Protein AF-0000000079821041 (afdb_homodimer)

Foldseek 3Di:
DDWPVLCCVVPVDDFLWFFDDPFWTKTADLFALAQLWMKIFTNDFAQDLVPDDPVSNVVSVVVLVLLLQLQCVLPVAPHWDWDWDRPPIRTTIIIIDRDNDPSSVDPVRTHNHCDPVSRVVSSVSSNVSSVVVVNDGTDPGD/DDWPVLCCVVPVDDFLWFFDDPFWTKTADLFALAQLWMKIFTNDFAQDLVPDDPVSNVVSVVVLVLLLQLQCVLPVAPHWDWDWDRDPIRTTIIIIDRDNDPSSVDPVRTDNHCDPVSRVVSSVSSNVSSVVVVHDGTDPGD

pLDDT: mean 97.85, std 1.91, range [83.88, 98.94]

InterPro domains:
  IPR001310 Histidine triad (HIT) protein [PR00332] (4-20)
  IPR001310 Histidine triad (HIT) protein [PR00332] (25-43)
  IPR001310 Histidine triad (HIT) protein [PR00332] (87-97)
  IPR001310 Histidine triad (HIT) protein [PTHR46648] (3-130)
  IPR011146 HIT-like domain [PF01230] (12-98)
  IPR011146 HIT-like domain [PS51084] (4-107)
  IPR036265 HIT-like superfamily [G3DSA:3.30.428.10] (1-134)
  IPR036265 HIT-like superfamily [SSF54197] (3-132)

Structure (mmCIF, N/CA/C/O backbone):
data_AF-0000000079821041-model_v1
#
loop_
_entity.id
_entity.type
_entity.pdbx_description
1 polymer 'HIT family protein'
#
loop_
_atom_site.group_PDB
_atom_site.id
_atom_site.type_symbol
_atom_site.label_atom_id
_atom_site.label_alt_id
_atom_site.label_comp_id
_atom_site.label_asym_id
_atom_site.label_entity_id
_atom_site.label_seq_id
_atom_site.pdbx_PDB_ins_code
_atom_site.Cartn_x
_atom_site.Cartn_y
_atom_site.Cartn_z
_atom_site.occupancy
_atom_site.B_iso_or_equiv
_atom_site.auth_seq_id
_atom_site.auth_comp_id
_atom_site.auth_asym_id
_atom_site.auth_atom_id
_atom_site.pdbx_PDB_model_num
ATOM 1 N N . MET A 1 1 ? -24.047 11.242 1.855 1 83.88 1 MET A N 1
ATOM 2 C CA . MET A 1 1 ? -23.547 12.062 2.959 1 83.88 1 MET A CA 1
ATOM 3 C C . MET A 1 1 ? -22.031 12.188 2.891 1 83.88 1 MET A C 1
ATOM 5 O O . MET A 1 1 ? -21.344 11.258 2.479 1 83.88 1 MET A O 1
ATOM 9 N N . PRO A 1 2 ? -21.531 13.375 3.205 1 92.69 2 PRO A N 1
ATOM 10 C CA . PRO A 1 2 ? -20.078 13.539 3.15 1 92.69 2 PRO A CA 1
ATOM 11 C C . PRO A 1 2 ? -19.344 12.633 4.133 1 92.69 2 PRO A C 1
ATOM 13 O O . PRO A 1 2 ? -19.844 12.383 5.234 1 92.69 2 PRO A O 1
ATOM 16 N N . THR A 1 3 ? -18.219 12.078 3.719 1 95.75 3 THR A N 1
ATOM 17 C CA . THR A 1 3 ? -17.406 11.25 4.602 1 95.75 3 THR A CA 1
ATOM 18 C C . THR A 1 3 ? -16.656 12.109 5.613 1 95.75 3 THR A C 1
ATOM 20 O O . THR A 1 3 ? -16.609 13.328 5.488 1 95.75 3 THR A O 1
ATOM 23 N N . LEU A 1 4 ? -16.141 11.453 6.59 1 96.62 4 LEU A N 1
ATOM 24 C CA . LEU A 1 4 ? -15.297 12.125 7.566 1 96.62 4 LEU A CA 1
ATOM 25 C C . LEU A 1 4 ? -14.18 12.898 6.879 1 96.62 4 LEU A C 1
ATOM 27 O O . LEU A 1 4 ? -13.891 14.039 7.238 1 96.62 4 LEU A O 1
ATOM 31 N N . PHE A 1 5 ? -13.57 12.328 5.891 1 98.31 5 PHE A N 1
ATOM 32 C CA . PHE A 1 5 ? -12.453 12.953 5.199 1 98.31 5 PHE A CA 1
ATOM 33 C C . PHE A 1 5 ? -12.922 14.156 4.387 1 98.31 5 PHE A C 1
ATOM 35 O O . PHE A 1 5 ? -12.211 15.156 4.281 1 98.31 5 PHE A O 1
ATOM 42 N N . THR A 1 6 ? -14.094 14.008 3.812 1 97.88 6 THR A N 1
ATOM 43 C CA . THR A 1 6 ? -14.648 15.156 3.113 1 97.88 6 THR A CA 1
ATOM 44 C C . THR A 1 6 ? -14.836 16.328 4.07 1 97.88 6 THR A C 1
ATOM 46 O O . THR A 1 6 ? -14.555 17.484 3.719 1 97.88 6 THR A O 1
ATOM 49 N N . LYS A 1 7 ? -15.312 16.031 5.254 1 98.06 7 LYS A N 1
ATOM 50 C CA . LYS A 1 7 ? -15.492 17.078 6.254 1 98.06 7 LYS A CA 1
ATOM 51 C C . LYS A 1 7 ? -14.164 17.734 6.613 1 98.06 7 LYS A C 1
ATOM 53 O O . LYS A 1 7 ? -14.094 18.953 6.832 1 98.06 7 LYS A O 1
ATOM 58 N N . ILE A 1 8 ? -13.125 16.984 6.703 1 97.94 8 ILE A N 1
ATOM 59 C CA . ILE A 1 8 ? -11.797 17.516 6.98 1 97.94 8 ILE A CA 1
ATOM 60 C C . ILE A 1 8 ? -11.328 18.375 5.809 1 97.94 8 ILE A C 1
ATOM 62 O O . ILE A 1 8 ? -10.852 19.484 6.004 1 97.94 8 ILE A O 1
ATOM 66 N N . ILE A 1 9 ? -11.5 17.875 4.586 1 98.06 9 ILE A N 1
ATOM 67 C CA . ILE A 1 9 ? -11.047 18.547 3.375 1 98.06 9 ILE A CA 1
ATOM 68 C C . ILE A 1 9 ? -11.758 19.891 3.242 1 98.06 9 ILE A C 1
ATOM 70 O O . ILE A 1 9 ? -11.133 20.906 2.896 1 98.06 9 ILE A O 1
ATOM 74 N N . GLU A 1 10 ? -12.984 19.953 3.619 1 97 10 GLU A N 1
ATOM 75 C CA . GLU A 1 10 ? -13.797 21.156 3.434 1 97 10 GLU A CA 1
ATOM 76 C C . GLU A 1 10 ? -13.633 22.109 4.605 1 97 10 GLU A C 1
ATOM 78 O O . GLU A 1 10 ? -14.117 23.25 4.555 1 97 10 GLU A O 1
ATOM 83 N N . GLY A 1 11 ? -13.031 21.672 5.664 1 96.56 11 GLY A N 1
ATOM 84 C CA . GLY A 1 11 ? -12.734 22.547 6.781 1 96.56 11 GLY A CA 1
ATOM 85 C C . GLY A 1 11 ? -13.789 22.5 7.875 1 96.56 11 GLY A C 1
ATOM 86 O O . GLY A 1 11 ? -13.734 23.281 8.828 1 96.56 11 GLY A O 1
ATOM 87 N N . ASP A 1 12 ? -14.719 21.562 7.73 1 96.88 12 ASP A N 1
ATOM 88 C CA . ASP A 1 12 ? -15.727 21.359 8.773 1 96.88 12 ASP A CA 1
ATOM 89 C C . ASP A 1 12 ? -15.109 20.703 10.008 1 96.88 12 ASP A C 1
ATOM 91 O O . ASP A 1 12 ? -15.633 20.859 11.117 1 96.88 12 ASP A O 1
ATOM 95 N N . LEU A 1 13 ? -14.094 19.938 9.938 1 96.62 13 LEU A N 1
ATOM 96 C CA . LEU A 1 13 ? -13.281 19.344 10.992 1 96.62 13 LEU A CA 1
ATOM 97 C C . LEU A 1 13 ? -11.812 19.719 10.82 1 96.62 13 LEU A C 1
ATOM 99 O O . LEU A 1 13 ? -11.352 19.922 9.695 1 96.62 13 LEU A O 1
ATOM 103 N N . PRO A 1 14 ? -11.164 19.797 11.883 1 96 14 PRO A N 1
ATOM 104 C CA . PRO A 1 14 ? -9.758 20.188 11.773 1 96 14 PRO A CA 1
ATOM 105 C C . PRO A 1 14 ? -8.883 19.078 11.195 1 96 14 PRO A C 1
ATOM 107 O O . PRO A 1 14 ? -9.203 17.891 11.32 1 96 14 PRO A O 1
ATOM 110 N N . GLY A 1 15 ? -7.832 19.453 10.508 1 97.62 15 GLY A N 1
ATOM 111 C CA . GLY A 1 15 ? -6.801 18.562 10.008 1 97.62 15 GLY A CA 1
ATOM 112 C C . GLY A 1 15 ? -5.418 19.188 9.992 1 97.62 15 GLY A C 1
ATOM 113 O O . GLY A 1 15 ? -5.289 20.406 9.906 1 97.62 15 GLY A O 1
ATOM 114 N N . ARG A 1 16 ? -4.438 18.422 10.148 1 98.31 16 ARG A N 1
ATOM 115 C CA . ARG A 1 16 ? -3.053 18.859 10 1 98.31 16 ARG A CA 1
ATOM 116 C C . ARG A 1 16 ? -2.52 18.5 8.609 1 98.31 16 ARG A C 1
ATOM 118 O O . ARG A 1 16 ? -1.842 17.484 8.445 1 98.31 16 ARG A O 1
ATOM 125 N N . PHE A 1 17 ? -2.732 19.406 7.742 1 98.81 17 PHE A N 1
ATOM 126 C CA . PHE A 1 17 ? -2.41 19.141 6.344 1 98.81 17 PHE A CA 1
ATOM 127 C C . PHE A 1 17 ? -0.917 19.312 6.094 1 98.81 17 PHE A C 1
ATOM 129 O O . PHE A 1 17 ? -0.289 20.219 6.652 1 98.81 17 PHE A O 1
ATOM 136 N N . VAL A 1 18 ? -0.433 18.484 5.211 1 98.94 18 VAL A N 1
ATOM 137 C CA . VAL A 1 18 ? 0.955 18.656 4.793 1 98.94 18 VAL A CA 1
ATOM 138 C C . VAL A 1 18 ? 1.022 18.844 3.279 1 98.94 18 VAL A C 1
ATOM 140 O O . VAL A 1 18 ? 2.037 19.297 2.748 1 98.94 18 VAL A O 1
ATOM 143 N N . TRP A 1 19 ? 0.015 18.484 2.559 1 98.94 19 TRP A N 1
ATOM 144 C CA . TRP A 1 19 ? -0.055 18.578 1.104 1 98.94 19 TRP A CA 1
ATOM 145 C C . TRP A 1 19 ? -1.459 18.969 0.651 1 98.94 19 TRP A C 1
ATOM 147 O O . TRP A 1 19 ? -2.451 18.484 1.2 1 98.94 19 TRP A O 1
ATOM 157 N N . GLU A 1 20 ? -1.54 19.828 -0.354 1 98.62 20 GLU A N 1
ATOM 158 C CA . GLU A 1 20 ? -2.793 20.141 -1.038 1 98.62 20 GLU A CA 1
ATOM 159 C C . GLU A 1 20 ? -2.555 20.438 -2.516 1 98.62 20 GLU A C 1
ATOM 161 O O . GLU A 1 20 ? -1.692 21.25 -2.857 1 98.62 20 GLU A O 1
ATOM 166 N N . ASP A 1 21 ? -3.305 19.797 -3.361 1 98.44 21 ASP A N 1
ATOM 167 C CA . ASP A 1 21 ? -3.369 20.156 -4.777 1 98.44 21 ASP A CA 1
ATOM 168 C C . ASP A 1 21 ? -4.773 19.953 -5.332 1 98.44 21 ASP A C 1
ATOM 170 O O . ASP A 1 21 ? -5.723 19.734 -4.574 1 98.44 21 ASP A O 1
ATOM 174 N N . ASP A 1 22 ? -4.949 20.031 -6.605 1 98.19 22 ASP A N 1
ATOM 175 C CA . ASP A 1 22 ? -6.289 20.016 -7.191 1 98.19 22 ASP A CA 1
ATOM 176 C C . ASP A 1 22 ? -6.898 18.609 -7.105 1 98.19 22 ASP A C 1
ATOM 178 O O . ASP A 1 22 ? -8.117 18.469 -7.188 1 98.19 22 ASP A O 1
ATOM 182 N N . VAL A 1 23 ? -6.141 17.609 -6.859 1 98.75 23 VAL A N 1
ATOM 183 C CA . VAL A 1 23 ? -6.598 16.234 -6.992 1 98.75 23 VAL A CA 1
ATOM 184 C C . VAL A 1 23 ? -6.719 15.594 -5.609 1 98.75 23 VAL A C 1
ATOM 186 O O . VAL A 1 23 ? -7.648 14.828 -5.352 1 98.75 23 VAL A O 1
ATOM 189 N N . CYS A 1 24 ? -5.816 15.938 -4.688 1 98.88 24 CYS A N 1
ATOM 190 C CA . CYS A 1 24 ? -5.805 15.258 -3.396 1 98.88 24 CYS A CA 1
ATOM 191 C C . CYS A 1 24 ? -5.227 16.156 -2.312 1 98.88 24 CYS A C 1
ATOM 193 O O . CYS A 1 24 ? -4.77 17.266 -2.602 1 98.88 24 CYS A O 1
ATOM 195 N N . VAL A 1 25 ? -5.391 15.695 -1.081 1 98.94 25 VAL A N 1
ATOM 196 C CA . VAL A 1 25 ? -4.738 16.281 0.089 1 98.94 25 VAL A CA 1
ATOM 197 C C . VAL A 1 25 ? -4.004 15.188 0.864 1 98.94 25 VAL A C 1
ATOM 199 O O . VAL A 1 25 ? -4.203 13.992 0.615 1 98.94 25 VAL A O 1
ATOM 202 N N . ALA A 1 26 ? -3.125 15.609 1.728 1 98.94 26 ALA A N 1
ATOM 203 C CA . ALA A 1 26 ? -2.521 14.727 2.723 1 98.94 26 ALA A CA 1
ATOM 204 C C . ALA A 1 26 ? -2.496 15.383 4.098 1 98.94 26 ALA A C 1
ATOM 206 O O . ALA A 1 26 ? -2.215 16.578 4.215 1 98.94 26 ALA A O 1
ATOM 207 N N . PHE A 1 27 ? -2.848 14.633 5.082 1 98.88 27 PHE A N 1
ATOM 208 C CA . PHE A 1 27 ? -2.84 15.148 6.449 1 98.88 27 PHE A CA 1
ATOM 209 C C . PHE A 1 27 ? -2.494 14.039 7.438 1 98.88 27 PHE A C 1
ATOM 211 O O . PHE A 1 27 ? -2.594 12.852 7.113 1 98.88 27 PHE A O 1
ATOM 218 N N . LEU A 1 28 ? -2.043 14.43 8.602 1 98.69 28 LEU A N 1
ATOM 219 C CA . LEU A 1 28 ? -1.668 13.461 9.625 1 98.69 28 LEU A CA 1
ATOM 220 C C . LEU A 1 28 ? -2.902 12.789 10.219 1 98.69 28 LEU A C 1
ATOM 222 O O . LEU A 1 28 ? -3.93 13.438 10.422 1 98.69 28 LEU A O 1
ATOM 226 N N . THR A 1 29 ? -2.838 11.523 10.406 1 98.12 29 THR A N 1
ATOM 227 C CA . THR A 1 29 ? -3.859 10.828 11.18 1 98.12 29 THR A CA 1
ATOM 228 C C . THR A 1 29 ? -3.746 11.164 12.656 1 98.12 29 THR A C 1
ATOM 230 O O . THR A 1 29 ? -2.682 11.578 13.125 1 98.12 29 THR A O 1
ATOM 233 N N . ILE A 1 30 ? -4.805 11.016 13.352 1 96.81 30 ILE A N 1
ATOM 234 C CA . ILE A 1 30 ? -4.812 11.273 14.781 1 96.81 30 ILE A CA 1
ATOM 235 C C . ILE A 1 30 ? -4.488 9.992 15.547 1 96.81 30 ILE A C 1
ATOM 237 O O . ILE A 1 30 ? -4.328 10.016 16.766 1 96.81 30 ILE A O 1
ATOM 241 N N . ASN A 1 31 ? -4.414 8.844 14.898 1 97.31 31 ASN A N 1
ATOM 242 C CA . ASN A 1 31 ? -4.008 7.555 15.445 1 97.31 31 ASN A CA 1
ATOM 243 C C . ASN A 1 31 ? -2.752 7.027 14.758 1 97.31 31 ASN A C 1
ATOM 245 O O . ASN A 1 31 ? -2.785 5.969 14.117 1 97.31 31 ASN A O 1
ATOM 249 N N . PRO A 1 32 ? -1.671 7.641 14.953 1 98.69 32 PRO A N 1
ATOM 250 C CA . PRO A 1 32 ? -0.494 7.312 14.148 1 98.69 32 PRO A CA 1
ATOM 251 C C . PRO A 1 32 ? 0.119 5.965 14.523 1 98.69 32 PRO A C 1
ATOM 253 O O . PRO A 1 32 ? 0.129 5.594 15.695 1 98.69 32 PRO A O 1
ATOM 256 N N . LEU A 1 33 ? 0.606 5.285 13.492 1 98.62 33 LEU A N 1
ATOM 257 C CA . LEU A 1 33 ? 1.483 4.141 13.703 1 98.62 33 LEU A CA 1
ATOM 258 C C . LEU A 1 33 ? 2.828 4.582 14.266 1 98.62 33 LEU A C 1
ATOM 260 O O . LEU A 1 33 ? 3.326 3.992 15.227 1 98.62 33 LEU A O 1
ATOM 264 N N . THR A 1 34 ? 3.43 5.512 13.594 1 98.62 34 THR A N 1
ATOM 265 C CA . THR A 1 34 ? 4.68 6.176 13.938 1 98.62 34 THR A CA 1
ATOM 266 C C . THR A 1 34 ? 4.566 7.684 13.734 1 98.62 34 THR A C 1
ATOM 268 O O . THR A 1 34 ? 3.643 8.156 13.07 1 98.62 34 THR A O 1
ATOM 271 N N . PRO A 1 35 ? 5.461 8.469 14.414 1 98.06 35 PRO A N 1
ATOM 272 C CA . PRO A 1 35 ? 5.414 9.906 14.172 1 98.06 35 PRO A CA 1
ATOM 273 C C . PRO A 1 35 ? 5.508 10.258 12.688 1 98.06 35 PRO A C 1
ATOM 275 O O . PRO A 1 35 ? 6.375 9.734 11.977 1 98.06 35 PRO A O 1
ATOM 278 N N . GLY A 1 36 ? 4.582 11.125 12.219 1 98.56 36 GLY A N 1
ATOM 279 C CA . GLY A 1 36 ? 4.609 11.531 10.82 1 98.56 36 GLY A CA 1
ATOM 280 C C . GLY A 1 36 ? 3.719 10.688 9.93 1 98.56 36 GLY A C 1
ATOM 281 O O . GLY A 1 36 ? 3.629 10.93 8.727 1 98.56 36 GLY A O 1
ATOM 282 N N . HIS A 1 37 ? 3.01 9.633 10.547 1 98.94 37 HIS A N 1
ATOM 283 C CA . HIS A 1 37 ? 2.057 8.82 9.797 1 98.94 37 HIS A CA 1
ATOM 284 C C . HIS A 1 37 ? 1.045 9.703 9.07 1 98.94 37 HIS A C 1
ATOM 286 O O . HIS A 1 37 ? 0.288 10.445 9.703 1 98.94 37 HIS A O 1
ATOM 292 N N . THR A 1 38 ? 1.025 9.633 7.77 1 98.94 38 THR A N 1
ATOM 293 C CA . THR A 1 38 ? 0.27 10.539 6.914 1 98.94 38 THR A CA 1
ATOM 294 C C . THR A 1 38 ? -0.731 9.766 6.059 1 98.94 38 THR A C 1
ATOM 296 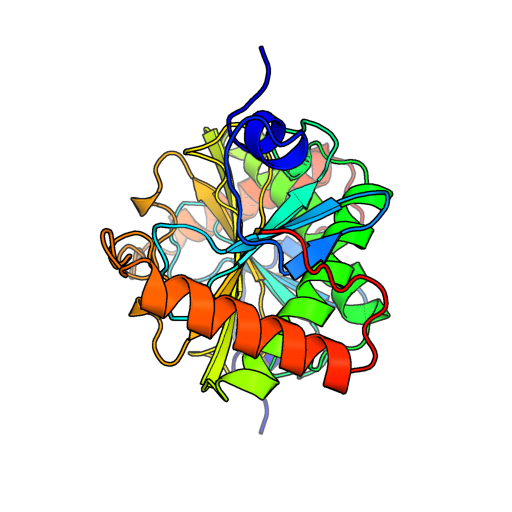O O . THR A 1 38 ? -0.431 8.672 5.578 1 98.94 38 THR A O 1
ATOM 299 N N . LEU A 1 39 ? -1.875 10.375 5.898 1 98.94 39 LEU A N 1
ATOM 300 C CA . LEU A 1 39 ? -2.896 9.867 4.988 1 98.94 39 LEU A CA 1
ATOM 301 C C . LEU A 1 39 ? -2.953 10.703 3.713 1 98.94 39 LEU A C 1
ATOM 303 O O . LEU A 1 39 ? -3.059 11.93 3.771 1 98.94 39 LEU A O 1
ATOM 307 N N . VAL A 1 40 ? -2.805 10.102 2.572 1 98.94 40 VAL A N 1
ATOM 308 C CA . VAL A 1 40 ? -3.055 10.734 1.285 1 98.94 40 VAL A CA 1
ATOM 309 C C . VAL A 1 40 ? -4.473 10.422 0.818 1 98.94 40 VAL A C 1
ATOM 311 O O . VAL A 1 40 ? -4.84 9.258 0.667 1 98.94 40 VAL A O 1
ATOM 314 N N . VAL A 1 41 ? -5.293 11.453 0.542 1 98.94 41 VAL A N 1
ATOM 315 C CA . VAL A 1 41 ? -6.738 11.305 0.377 1 98.94 41 VAL A CA 1
ATOM 316 C C . VAL A 1 41 ? -7.195 12.07 -0.861 1 98.94 41 VAL A C 1
ATOM 318 O O . VAL A 1 41 ? -6.977 13.281 -0.967 1 98.94 41 VAL A O 1
ATOM 321 N N . PRO A 1 42 ? -7.781 11.359 -1.854 1 98.94 42 PRO A N 1
ATOM 322 C CA . PRO A 1 42 ? -8.344 12.109 -2.982 1 98.94 42 PRO A CA 1
ATOM 323 C C . PRO A 1 42 ? -9.5 13.016 -2.568 1 98.94 42 PRO A C 1
ATOM 325 O O . PRO A 1 42 ? -10.281 12.656 -1.678 1 98.94 42 PRO A O 1
ATOM 328 N N . ARG A 1 43 ? -9.594 14.148 -3.213 1 98.56 43 ARG A N 1
ATOM 329 C CA . ARG A 1 43 ? -10.758 15.008 -3.004 1 98.56 43 ARG A CA 1
ATOM 330 C C . ARG A 1 43 ? -12.039 14.32 -3.463 1 98.56 43 ARG A C 1
ATOM 332 O O . ARG A 1 43 ? -13.086 14.469 -2.836 1 98.56 43 ARG A O 1
ATOM 339 N N . GLU A 1 44 ? -11.906 13.625 -4.547 1 98 44 GL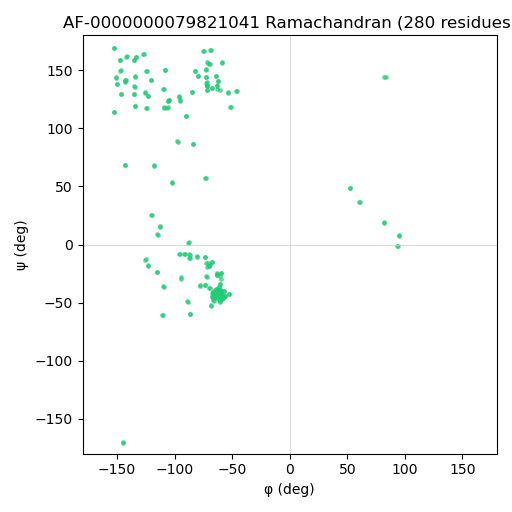U A N 1
ATOM 340 C CA . GLU A 1 44 ? -13.031 12.812 -5.008 1 98 44 GLU A CA 1
ATOM 341 C C . GLU A 1 44 ? -13.375 11.727 -3.992 1 98 44 GLU A C 1
ATOM 343 O O . GLU A 1 44 ? -12.492 11.078 -3.438 1 98 44 GLU A O 1
ATOM 348 N N . GLU A 1 45 ? -14.672 11.531 -3.754 1 97.94 45 GLU A N 1
ATOM 349 C CA . GLU A 1 45 ? -15.117 10.484 -2.832 1 97.94 45 GLU A CA 1
ATOM 350 C C . GLU A 1 45 ? -15.195 9.133 -3.527 1 97.94 45 GLU A C 1
ATOM 352 O O . GLU A 1 45 ? -16.25 8.742 -4.023 1 97.94 45 GLU A O 1
ATOM 357 N N . VAL A 1 46 ? -14.109 8.5 -3.529 1 98.19 46 VAL A N 1
ATOM 358 C CA . VAL A 1 46 ? -14.023 7.117 -3.988 1 98.19 46 VAL A CA 1
ATOM 359 C C . VAL A 1 46 ? -13.758 6.195 -2.799 1 98.19 46 VAL A C 1
ATOM 361 O O . VAL A 1 46 ? -12.914 6.492 -1.947 1 98.19 46 VAL A O 1
ATOM 364 N N . ASP A 1 47 ? -14.477 5.164 -2.756 1 98.19 47 ASP A N 1
ATOM 365 C CA . ASP A 1 47 ? -14.391 4.289 -1.591 1 98.19 47 ASP A CA 1
ATOM 366 C C . ASP A 1 47 ? -13.266 3.268 -1.758 1 98.19 47 ASP A C 1
ATOM 368 O O . ASP A 1 47 ? -12.32 3.242 -0.968 1 98.19 47 ASP A O 1
ATOM 372 N N . HIS A 1 48 ? -13.305 2.451 -2.748 1 98.69 48 HIS A N 1
ATOM 373 C CA . HIS A 1 48 ? -12.359 1.372 -3.027 1 98.69 48 HIS A CA 1
ATOM 374 C C . HIS A 1 48 ? -11.297 1.814 -4.023 1 98.69 48 HIS A C 1
ATOM 376 O O . HIS A 1 48 ? -11.617 2.336 -5.094 1 98.69 48 HIS A O 1
ATOM 382 N N . TRP A 1 49 ? -9.984 1.623 -3.658 1 98.81 49 TRP A N 1
ATOM 383 C CA . TRP A 1 49 ? -8.922 2.105 -4.535 1 98.81 49 TRP A CA 1
ATOM 384 C C . TRP A 1 49 ? -9.016 1.447 -5.91 1 98.81 49 TRP A C 1
ATOM 386 O O . TRP A 1 49 ? -8.617 2.039 -6.918 1 98.81 49 TRP A O 1
ATOM 396 N N . LEU A 1 50 ? -9.609 0.276 -6.023 1 98.81 50 LEU A N 1
ATOM 397 C CA . LEU A 1 50 ? -9.766 -0.425 -7.293 1 98.81 50 LEU A CA 1
ATOM 398 C C . LEU A 1 50 ? -10.766 0.296 -8.195 1 98.81 50 LEU A C 1
ATOM 400 O O . LEU A 1 50 ? -10.789 0.069 -9.406 1 98.81 50 LEU A O 1
ATOM 404 N N . ASP A 1 51 ? -11.562 1.153 -7.637 1 98.69 51 ASP A N 1
ATOM 405 C CA . ASP A 1 51 ? -12.578 1.86 -8.406 1 98.69 51 ASP A CA 1
ATOM 406 C C . ASP A 1 51 ? -12.086 3.236 -8.844 1 98.69 51 ASP A C 1
ATOM 408 O O . ASP A 1 51 ? -12.75 3.932 -9.609 1 98.69 51 ASP A O 1
ATOM 412 N N . ALA A 1 52 ? -10.953 3.645 -8.352 1 98.69 52 ALA A N 1
ATOM 413 C CA . ALA A 1 52 ? -10.383 4.934 -8.734 1 98.69 52 ALA A CA 1
ATOM 414 C C . ALA A 1 52 ? -9.859 4.898 -10.172 1 98.69 52 ALA A C 1
ATOM 416 O O . ALA A 1 52 ? -9.203 3.938 -10.57 1 98.69 52 ALA A O 1
ATOM 417 N N . PRO A 1 53 ? -10.133 5.953 -10.992 1 98.31 53 PRO A N 1
ATOM 418 C CA . PRO A 1 53 ? -9.57 6.008 -12.344 1 98.31 53 PRO A CA 1
ATOM 419 C C . PRO A 1 53 ? -8.047 5.969 -12.352 1 98.31 53 PRO A C 1
ATOM 421 O O . PRO 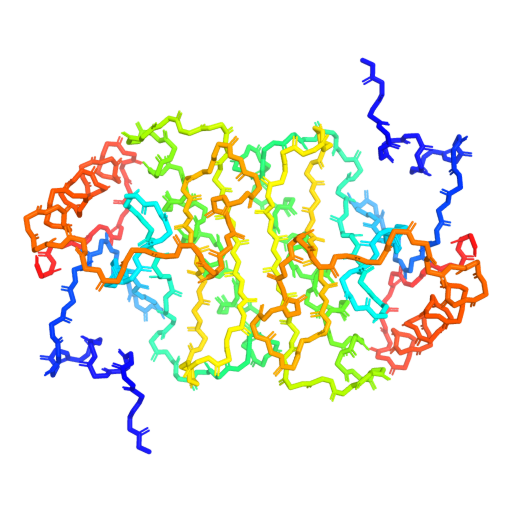A 1 53 ? -7.41 6.402 -11.391 1 98.31 53 PRO A O 1
ATOM 424 N N . ALA A 1 54 ? -7.508 5.539 -13.469 1 98.06 54 ALA A N 1
ATOM 425 C CA . ALA A 1 54 ? -6.066 5.34 -13.602 1 98.06 54 ALA A CA 1
ATOM 426 C C . ALA A 1 54 ? -5.305 6.629 -13.312 1 98.06 54 ALA A C 1
ATOM 428 O O . ALA A 1 54 ? -4.277 6.617 -12.633 1 98.06 54 ALA A O 1
ATOM 429 N N . ALA A 1 55 ? -5.805 7.715 -13.859 1 98.25 55 ALA A N 1
ATOM 430 C CA . ALA A 1 55 ? -5.125 8.992 -13.672 1 98.25 55 ALA A CA 1
ATOM 431 C C . ALA A 1 55 ? -5.105 9.398 -12.203 1 98.25 55 ALA A C 1
ATOM 433 O O . ALA A 1 55 ? -4.125 9.969 -11.727 1 98.25 55 ALA A O 1
ATOM 434 N N . LEU A 1 56 ? -6.215 9.133 -11.461 1 98.69 56 LEU A N 1
ATOM 435 C CA . LEU A 1 56 ? -6.297 9.445 -10.039 1 98.69 56 LEU A CA 1
ATOM 436 C C . LEU A 1 56 ? -5.324 8.578 -9.242 1 98.69 56 LEU A C 1
ATOM 438 O O . LEU A 1 56 ? -4.559 9.102 -8.422 1 98.69 56 LEU A O 1
ATOM 442 N N . ARG A 1 57 ? -5.316 7.266 -9.492 1 98.56 57 ARG A N 1
ATOM 443 C CA . ARG A 1 57 ? -4.402 6.363 -8.805 1 98.56 57 ARG A CA 1
ATOM 444 C C . ARG A 1 57 ? -2.951 6.781 -9.023 1 98.56 57 ARG A C 1
ATOM 446 O O . ARG A 1 57 ? -2.166 6.844 -8.078 1 98.56 57 ARG A O 1
ATOM 453 N N . SER A 1 58 ? -2.666 7.102 -10.273 1 98.38 58 SER A N 1
ATOM 454 C CA . SER A 1 58 ? -1.306 7.512 -10.609 1 98.38 58 SER A CA 1
ATOM 455 C C . SER A 1 58 ? -0.889 8.75 -9.82 1 98.38 58 SER A C 1
ATOM 457 O O . SER A 1 58 ? 0.216 8.797 -9.281 1 98.38 58 SER A O 1
ATOM 459 N N . HIS A 1 59 ? -1.765 9.703 -9.805 1 98.62 59 HIS A N 1
ATOM 460 C CA . HIS A 1 59 ? -1.462 10.93 -9.086 1 98.62 59 HIS A CA 1
ATOM 461 C C . HIS A 1 59 ? -1.288 10.672 -7.594 1 98.62 59 HIS A C 1
ATOM 463 O O . HIS A 1 59 ? -0.349 11.18 -6.973 1 98.62 59 HIS A O 1
ATOM 469 N N . LEU A 1 60 ? -2.172 9.875 -6.992 1 98.88 60 LEU A N 1
ATOM 470 C CA . LEU A 1 60 ? -2.094 9.562 -5.57 1 98.88 60 LEU A CA 1
ATOM 471 C C . LEU A 1 60 ? -0.776 8.875 -5.238 1 98.88 60 LEU A C 1
ATOM 473 O O . LEU A 1 60 ? -0.146 9.188 -4.223 1 98.88 60 LEU A O 1
ATOM 477 N N . PHE A 1 61 ? -0.31 8 -6.062 1 98.75 61 PHE A N 1
ATOM 478 C CA . PHE A 1 61 ? 0.911 7.25 -5.793 1 98.75 61 PHE A CA 1
ATOM 479 C C . PHE A 1 61 ? 2.139 8.141 -5.953 1 98.75 61 PHE A C 1
ATOM 481 O O . PHE A 1 61 ? 3.127 7.977 -5.234 1 98.75 61 PHE A O 1
ATOM 488 N N . GLU A 1 62 ? 2.064 9.039 -6.887 1 98.44 62 GLU A N 1
ATOM 489 C CA . GLU A 1 62 ? 3.178 9.969 -7.039 1 98.44 62 GLU A CA 1
ATOM 490 C C . GLU A 1 62 ? 3.275 10.914 -5.844 1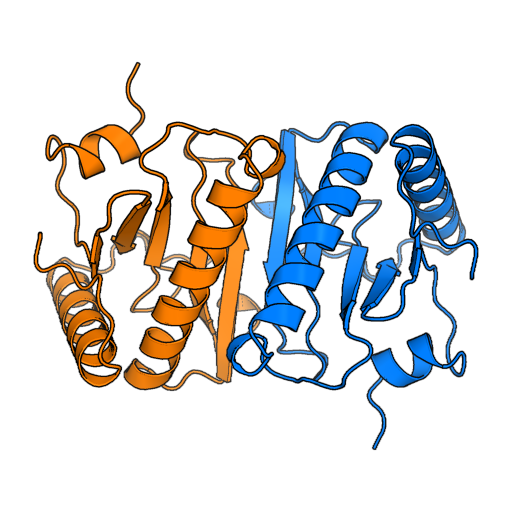 98.44 62 GLU A C 1
ATOM 492 O O . GLU A 1 62 ? 4.371 11.211 -5.367 1 98.44 62 GLU A O 1
ATOM 497 N N . VAL A 1 63 ? 2.143 11.438 -5.414 1 98.81 63 VAL A N 1
ATOM 498 C CA . VAL A 1 63 ? 2.137 12.266 -4.211 1 98.81 63 VAL A CA 1
ATOM 499 C C . VAL A 1 63 ? 2.641 11.453 -3.021 1 98.81 63 VAL A C 1
ATOM 501 O O . VAL A 1 63 ? 3.422 11.953 -2.207 1 98.81 63 VAL A O 1
ATOM 504 N N . SER A 1 64 ? 2.209 10.195 -2.887 1 98.94 64 SER A N 1
ATOM 505 C CA . SER A 1 64 ? 2.678 9.312 -1.826 1 98.94 64 SER A CA 1
ATOM 506 C C . SER A 1 64 ? 4.191 9.156 -1.866 1 98.94 64 SER A C 1
ATOM 508 O O . SER A 1 64 ? 4.844 9.102 -0.821 1 98.94 64 SER A O 1
ATOM 510 N N . HIS A 1 65 ? 4.715 9.062 -3.086 1 98.88 65 HIS A N 1
ATOM 511 C CA . HIS A 1 65 ? 6.164 8.969 -3.232 1 98.88 65 HIS A CA 1
ATOM 512 C C . HIS A 1 65 ? 6.852 10.211 -2.66 1 98.88 65 HIS A C 1
ATOM 514 O O . HIS A 1 65 ? 7.832 10.094 -1.919 1 98.88 65 HIS A O 1
ATOM 520 N N . THR A 1 66 ? 6.348 11.344 -2.984 1 98.88 66 THR A N 1
ATOM 521 C CA . THR A 1 66 ? 6.914 12.602 -2.5 1 98.88 66 THR A CA 1
ATOM 522 C C . THR A 1 66 ? 6.84 12.672 -0.978 1 98.88 66 THR A C 1
ATOM 524 O O . THR A 1 66 ? 7.824 13.016 -0.32 1 98.88 66 THR A O 1
ATOM 527 N N . ILE A 1 67 ? 5.672 12.352 -0.426 1 98.94 67 ILE A N 1
ATOM 528 C CA . ILE A 1 67 ? 5.488 12.375 1.021 1 98.94 67 ILE A CA 1
ATOM 529 C C . ILE A 1 67 ? 6.387 11.32 1.67 1 98.94 67 ILE A C 1
ATOM 531 O O . ILE A 1 67 ? 6.961 11.555 2.736 1 98.94 67 ILE A O 1
ATOM 535 N N . GLY A 1 68 ? 6.496 10.141 1.048 1 98.94 68 GLY A N 1
ATOM 536 C CA . GLY A 1 68 ? 7.406 9.117 1.535 1 98.94 68 GLY A CA 1
ATOM 537 C C . GLY A 1 68 ? 8.844 9.594 1.635 1 98.94 68 GLY A C 1
ATOM 538 O O . GLY A 1 68 ? 9.531 9.32 2.621 1 98.94 68 GLY A O 1
ATOM 539 N N . ARG A 1 69 ? 9.289 10.297 0.604 1 98.94 69 ARG A N 1
ATOM 540 C CA . ARG A 1 69 ? 10.633 10.867 0.624 1 98.94 69 ARG A CA 1
ATOM 541 C C . ARG A 1 69 ? 10.797 11.852 1.778 1 98.94 69 ARG A C 1
ATOM 543 O O . ARG A 1 69 ? 11.859 11.914 2.402 1 98.94 69 ARG A O 1
ATOM 550 N N . ALA A 1 70 ? 9.789 12.602 2.029 1 98.94 70 ALA A N 1
ATOM 551 C CA . ALA A 1 70 ? 9.836 13.562 3.131 1 98.94 70 ALA A CA 1
ATOM 552 C C . ALA A 1 70 ? 9.898 12.852 4.477 1 98.94 70 ALA A C 1
ATOM 554 O O . ALA A 1 70 ? 10.625 13.273 5.379 1 98.94 70 ALA A O 1
ATOM 555 N N . ILE A 1 71 ? 9.117 11.781 4.633 1 98.94 71 ILE A N 1
ATOM 556 C CA . ILE A 1 71 ? 9.172 10.984 5.852 1 98.94 71 ILE A CA 1
ATOM 557 C C . ILE A 1 71 ? 10.578 10.422 6.035 1 98.94 71 ILE A C 1
ATOM 559 O O . ILE A 1 71 ? 11.141 10.477 7.133 1 98.94 71 ILE A O 1
ATOM 563 N N . GLU A 1 72 ? 11.117 9.906 4.961 1 98.88 72 GLU A N 1
ATOM 564 C CA . GLU A 1 72 ? 12.477 9.375 5.004 1 98.88 72 GLU A CA 1
ATOM 565 C C . GLU A 1 72 ? 13.477 10.438 5.449 1 98.88 72 GLU A C 1
ATOM 567 O O . GLU A 1 72 ? 14.32 10.18 6.305 1 98.88 72 GLU A O 1
ATOM 572 N N . ALA A 1 73 ? 13.375 11.586 4.891 1 98.81 73 ALA A N 1
ATOM 573 C CA . ALA A 1 73 ? 14.281 12.688 5.207 1 98.81 73 ALA A CA 1
ATOM 574 C C . ALA A 1 73 ? 14.109 13.141 6.652 1 98.81 73 ALA A C 1
ATOM 576 O O . ALA A 1 73 ? 15.094 13.469 7.328 1 98.81 73 ALA A O 1
ATOM 577 N N . ALA A 1 74 ? 12.906 13.188 7.133 1 98.88 74 ALA A N 1
ATOM 578 C CA . ALA A 1 74 ? 12.578 13.781 8.43 1 98.88 74 ALA A CA 1
ATOM 579 C C . ALA A 1 74 ? 12.945 12.836 9.57 1 98.88 74 ALA A C 1
ATOM 581 O O . ALA A 1 74 ? 13.352 13.289 10.648 1 98.88 74 ALA A O 1
ATOM 582 N N . TRP A 1 75 ? 12.789 11.508 9.375 1 98.81 75 TRP A N 1
ATOM 583 C CA . TRP A 1 75 ? 12.906 10.609 10.523 1 98.81 75 TRP A CA 1
ATOM 584 C C . TRP A 1 75 ? 13.953 9.531 10.266 1 98.81 75 TRP A C 1
ATOM 586 O O . TRP A 1 75 ? 14.312 8.781 11.172 1 98.81 75 TRP A O 1
ATOM 596 N N . ALA A 1 76 ? 14.406 9.375 9.031 1 98.62 76 ALA A N 1
ATOM 597 C CA . ALA A 1 76 ? 15.438 8.414 8.633 1 98.62 76 ALA A CA 1
ATOM 598 C C . ALA A 1 76 ? 15.094 7.008 9.109 1 98.62 76 ALA A C 1
ATOM 600 O O . ALA A 1 76 ? 15.922 6.34 9.734 1 98.62 76 ALA A O 1
ATOM 601 N N . PRO A 1 77 ? 13.891 6.559 8.875 1 98.81 77 PRO A N 1
ATOM 602 C CA . PRO A 1 77 ? 13.555 5.176 9.227 1 98.81 77 PRO A CA 1
ATOM 603 C C . PRO A 1 77 ? 14.273 4.156 8.344 1 98.81 77 PRO A C 1
ATOM 605 O O . PRO A 1 77 ? 14.859 4.52 7.32 1 98.81 77 PRO A O 1
ATOM 608 N N . THR A 1 78 ? 14.25 2.846 8.742 1 98.81 78 THR A N 1
ATOM 609 C CA . THR A 1 78 ? 14.805 1.786 7.906 1 98.81 78 THR A CA 1
ATOM 610 C C . THR A 1 78 ? 14.094 1.729 6.562 1 98.81 78 THR A C 1
ATOM 612 O O . THR A 1 78 ? 14.734 1.587 5.516 1 98.81 78 THR A O 1
ATOM 615 N N . LYS A 1 79 ? 12.734 1.808 6.547 1 98.88 79 LYS A N 1
ATOM 616 C CA . LYS A 1 79 ? 11.883 1.876 5.363 1 98.88 79 LYS A CA 1
ATOM 617 C C . LYS A 1 79 ? 10.703 2.822 5.582 1 98.88 79 LYS A C 1
ATOM 619 O O . LYS A 1 79 ? 10.43 3.227 6.715 1 98.88 79 LYS A O 1
ATOM 624 N N . VAL A 1 80 ? 10.117 3.236 4.516 1 98.94 80 VAL A N 1
ATOM 625 C CA . VAL A 1 80 ? 8.805 3.865 4.562 1 98.94 80 VAL A CA 1
ATOM 626 C C . VAL A 1 80 ? 7.746 2.895 4.035 1 98.94 80 VAL A C 1
ATOM 628 O O . VAL A 1 80 ? 7.844 2.42 2.902 1 98.94 80 VAL A O 1
ATOM 631 N N . GLY A 1 81 ? 6.828 2.566 4.918 1 98.88 81 GLY A N 1
ATOM 632 C CA . GLY A 1 81 ? 5.742 1.673 4.543 1 98.88 81 GLY A CA 1
ATOM 633 C C . GLY A 1 81 ? 4.605 2.383 3.838 1 98.88 81 GLY A C 1
ATOM 634 O O . GLY A 1 81 ? 4.359 3.566 4.082 1 98.88 81 GLY A O 1
ATOM 635 N N . LEU A 1 82 ? 3.906 1.752 2.959 1 98.94 82 LEU A N 1
ATOM 636 C CA . LEU A 1 82 ? 2.686 2.172 2.279 1 98.94 82 LEU A CA 1
ATOM 637 C C . LEU A 1 82 ? 1.586 1.128 2.445 1 98.94 82 LEU A C 1
ATOM 639 O O . LEU A 1 82 ? 1.833 -0.07 2.293 1 98.94 82 LEU A O 1
ATOM 643 N N . MET A 1 83 ? 0.393 1.58 2.84 1 98.81 83 MET A N 1
ATOM 644 C CA . MET A 1 83 ? -0.694 0.621 3.018 1 98.81 83 MET A CA 1
ATOM 645 C C . MET A 1 83 ? -2.025 1.22 2.576 1 98.81 83 MET A C 1
ATOM 647 O O . MET A 1 83 ? -2.285 2.402 2.805 1 98.81 83 MET A O 1
ATOM 651 N N . ILE A 1 84 ? -2.844 0.469 1.965 1 98.88 84 ILE A N 1
ATOM 652 C CA . ILE A 1 84 ? -4.246 0.754 1.694 1 98.88 84 ILE A CA 1
ATOM 653 C C . ILE A 1 84 ? -5.121 -0.368 2.254 1 98.88 84 ILE A C 1
ATOM 655 O O . ILE A 1 84 ? -5 -1.522 1.839 1 98.88 84 ILE A O 1
ATOM 659 N N . ALA A 1 85 ? -5.973 -0.035 3.189 1 98.31 85 ALA A N 1
ATOM 660 C CA . ALA A 1 85 ? -6.969 -0.981 3.689 1 98.31 85 ALA A CA 1
ATOM 661 C C . ALA A 1 85 ? -8.375 -0.566 3.273 1 98.31 85 ALA A C 1
ATOM 663 O O . ALA A 1 85 ? -9.047 -1.282 2.525 1 98.31 85 ALA A O 1
ATOM 664 N N . GLY A 1 86 ? -8.758 0.654 3.752 1 97.5 86 GLY A N 1
ATOM 665 C CA . GLY A 1 86 ? -10 1.241 3.279 1 97.5 86 GLY A CA 1
ATOM 666 C C . GLY A 1 86 ? -11.227 0.706 3.996 1 97.5 86 GLY A C 1
ATOM 667 O O . GLY A 1 86 ? -12.344 0.84 3.502 1 97.5 86 GLY A O 1
ATOM 668 N N . LEU A 1 87 ? -11.086 0.084 5.18 1 97.69 87 LEU A N 1
ATOM 669 C CA . LEU A 1 87 ? -12.211 -0.584 5.832 1 97.69 87 LEU A CA 1
ATOM 670 C C . LEU A 1 87 ? -12.891 0.35 6.824 1 97.69 87 LEU A C 1
ATOM 672 O O . LEU A 1 87 ? -14.094 0.222 7.078 1 97.69 87 LEU A O 1
ATOM 676 N N . GLU A 1 88 ? -12.211 1.283 7.391 1 94.88 88 GLU A N 1
ATOM 677 C CA . GLU A 1 88 ? -12.766 2.086 8.477 1 94.88 88 GLU A CA 1
ATOM 678 C C . GLU A 1 88 ? -13.484 3.322 7.934 1 94.88 88 GLU A C 1
ATOM 680 O O . GLU A 1 88 ? -14.562 3.678 8.406 1 94.88 88 GLU A O 1
ATOM 685 N N . VAL A 1 89 ? -12.93 4.035 7.109 1 96.69 89 VAL A N 1
ATOM 686 C CA . VAL A 1 89 ? -13.484 5.227 6.473 1 96.69 89 VAL A CA 1
ATOM 687 C C . VAL A 1 89 ? -13.773 4.938 5 1 96.69 89 VAL A C 1
ATOM 689 O O . VAL A 1 89 ? -12.883 4.551 4.246 1 96.69 89 VAL A O 1
ATOM 692 N N . PRO A 1 90 ? -15.047 5.023 4.629 1 97.5 90 PRO A N 1
ATOM 693 C CA . PRO A 1 90 ? -15.383 4.734 3.234 1 97.5 90 PRO A CA 1
ATOM 694 C C . PRO A 1 90 ? -14.945 5.844 2.279 1 97.5 90 PRO A C 1
ATOM 696 O O . PRO A 1 90 ? -15.781 6.414 1.568 1 97.5 90 PRO A O 1
ATOM 699 N N . HIS A 1 91 ? -13.773 6.137 2.275 1 98.75 91 HIS A N 1
ATOM 700 C CA . HIS A 1 91 ? -13.039 7.113 1.477 1 98.75 91 HIS A CA 1
ATOM 701 C C . HIS A 1 91 ? -11.578 6.703 1.312 1 98.75 91 HIS A C 1
ATOM 703 O O . HIS A 1 91 ? -10.828 6.652 2.289 1 98.75 91 HIS A O 1
ATOM 709 N N . LEU A 1 92 ? -11.242 6.41 0.046 1 98.81 92 LEU A N 1
ATOM 710 C CA . LEU A 1 92 ? -9.906 5.926 -0.261 1 98.81 92 LEU A CA 1
ATOM 711 C C . LEU A 1 92 ? -8.844 6.777 0.435 1 98.81 92 LEU A C 1
ATOM 713 O O . LEU A 1 92 ? -8.945 8.008 0.455 1 98.81 92 LEU A O 1
ATOM 717 N N . HIS A 1 93 ? -7.906 6.117 1.085 1 98.88 93 HIS A N 1
ATOM 718 C CA . HIS A 1 93 ? -6.742 6.781 1.659 1 98.88 93 HIS A CA 1
ATOM 719 C C . HIS A 1 93 ? -5.539 5.848 1.694 1 98.88 93 HIS A C 1
ATOM 721 O O . HIS A 1 93 ? -5.684 4.648 1.938 1 98.88 93 HIS A O 1
ATOM 727 N N . ILE A 1 94 ? -4.371 6.426 1.461 1 98.94 94 ILE A N 1
ATOM 728 C CA . ILE A 1 94 ? -3.098 5.715 1.496 1 98.94 94 ILE A CA 1
ATOM 729 C C . ILE A 1 94 ? -2.338 6.086 2.768 1 98.94 94 ILE A C 1
ATOM 731 O O . ILE A 1 94 ? -2.119 7.27 3.045 1 98.94 94 ILE A O 1
ATOM 735 N N . HIS A 1 95 ? -1.995 5.102 3.545 1 98.94 95 HIS A N 1
ATOM 736 C CA . HIS A 1 95 ? -1.173 5.301 4.734 1 98.94 95 HIS A CA 1
ATOM 737 C C . HIS A 1 95 ? 0.311 5.305 4.383 1 98.94 95 HIS A C 1
ATOM 739 O O . HIS A 1 95 ? 0.792 4.398 3.693 1 98.94 95 HIS A O 1
ATOM 745 N N . LEU A 1 96 ? 1.011 6.27 4.848 1 98.94 96 LEU A N 1
ATOM 746 C CA . LEU A 1 96 ? 2.467 6.324 4.766 1 98.94 96 LEU A CA 1
ATOM 747 C C . LEU A 1 96 ? 3.084 6.473 6.152 1 98.94 96 LEU A C 1
ATOM 749 O O . LEU A 1 96 ? 2.707 7.371 6.91 1 98.94 96 LEU A O 1
ATOM 753 N N . ALA A 1 97 ? 4.031 5.617 6.492 1 98.94 97 ALA A N 1
ATOM 754 C CA . ALA A 1 97 ? 4.66 5.66 7.809 1 98.94 97 ALA A CA 1
ATOM 755 C C . ALA A 1 97 ? 6.102 5.168 7.746 1 98.94 97 ALA A C 1
ATOM 757 O O . ALA A 1 97 ? 6.41 4.207 7.035 1 98.94 97 ALA A O 1
ATOM 758 N N . GLY A 1 98 ? 7.012 5.844 8.438 1 98.94 98 GLY A N 1
ATOM 759 C CA . GLY A 1 98 ? 8.336 5.285 8.648 1 98.94 98 GLY A CA 1
ATOM 760 C C . GLY A 1 98 ? 8.336 4.059 9.539 1 98.94 98 GLY A C 1
ATOM 761 O O . GLY A 1 98 ? 7.711 4.059 10.602 1 98.94 98 GLY A O 1
ATOM 762 N N . ILE A 1 99 ? 9.086 3.029 9.078 1 98.88 99 ILE A N 1
ATOM 763 C CA . ILE A 1 99 ? 9.031 1.798 9.859 1 98.88 99 ILE A CA 1
ATOM 764 C C . ILE A 1 99 ? 10.445 1.252 10.055 1 98.88 99 ILE A C 1
ATOM 766 O O . ILE A 1 99 ? 11.297 1.379 9.172 1 98.88 99 ILE A O 1
ATOM 770 N N . ASP A 1 100 ? 10.641 0.666 11.242 1 98.62 100 ASP A N 1
ATOM 771 C CA . ASP A 1 100 ? 11.898 -0.006 11.555 1 98.62 100 ASP A CA 1
ATOM 772 C C . ASP A 1 100 ? 11.688 -1.505 11.758 1 98.62 100 ASP A C 1
ATOM 774 O O . ASP A 1 100 ? 12.641 -2.287 11.695 1 98.62 100 ASP A O 1
ATOM 778 N N . THR A 1 101 ? 10.492 -1.882 12.094 1 98.19 101 THR A N 1
ATOM 779 C CA . THR A 1 101 ? 10.086 -3.273 12.234 1 98.19 101 THR A CA 1
ATOM 780 C C . THR A 1 101 ? 8.75 -3.516 11.531 1 98.19 101 THR A C 1
ATOM 782 O O . THR A 1 101 ? 8.023 -2.568 11.227 1 98.19 101 THR A O 1
ATOM 785 N N . LEU A 1 102 ? 8.438 -4.75 11.242 1 97.12 102 LEU A N 1
ATOM 786 C CA . LEU A 1 102 ? 7.16 -5.074 10.617 1 97.12 102 LEU A CA 1
ATOM 787 C C . LEU A 1 102 ? 5.996 -4.645 11.508 1 97.12 102 LEU A C 1
ATOM 789 O O . LEU A 1 102 ? 4.941 -4.246 11.016 1 97.12 102 LEU A O 1
ATOM 793 N N . GLU A 1 103 ? 6.227 -4.742 12.797 1 96.12 103 GLU A N 1
ATOM 794 C CA . GLU A 1 103 ? 5.195 -4.402 13.766 1 96.12 103 GLU A CA 1
ATOM 795 C C . GLU A 1 103 ? 4.812 -2.928 13.68 1 96.12 103 GLU A C 1
ATOM 797 O O . GLU A 1 103 ? 3.691 -2.549 14.023 1 96.12 103 GLU A O 1
ATOM 802 N N . ASP A 1 104 ? 5.707 -2.107 13.234 1 97.88 104 ASP A N 1
ATOM 803 C CA . ASP A 1 104 ? 5.418 -0.686 13.07 1 97.88 104 ASP A CA 1
ATOM 804 C C . ASP A 1 104 ? 4.312 -0.465 12.039 1 97.88 104 ASP A C 1
ATOM 806 O O . ASP A 1 104 ? 3.635 0.563 12.055 1 97.88 104 ASP A O 1
ATOM 810 N N . LEU A 1 105 ? 4.164 -1.413 11.125 1 97.81 105 LEU A N 1
ATOM 811 C CA . LEU A 1 105 ? 3.156 -1.331 10.07 1 97.81 105 LEU A CA 1
ATOM 812 C C . LEU A 1 105 ? 1.956 -2.213 10.398 1 97.81 105 LEU A C 1
ATOM 814 O O . LEU A 1 105 ? 1.633 -3.133 9.641 1 97.81 105 LEU A O 1
ATOM 818 N N . SER A 1 106 ? 1.419 -1.986 11.578 1 97.69 106 SER A N 1
ATOM 819 C CA . SER A 1 106 ? 0.27 -2.75 12.055 1 97.69 106 SER A CA 1
ATOM 820 C C . SER A 1 106 ? -0.772 -1.838 12.688 1 97.69 106 SER A C 1
ATOM 822 O O . SER A 1 106 ? -0.467 -1.095 13.625 1 97.69 106 SER A O 1
ATOM 824 N N . PHE A 1 107 ? -2.002 -1.999 12.25 1 96.88 107 PHE A N 1
ATOM 825 C CA . PHE A 1 107 ? -3.072 -1.171 12.789 1 96.88 107 PHE A CA 1
ATOM 826 C C . PHE A 1 107 ? -3.328 -1.505 14.258 1 96.88 107 PHE A C 1
ATOM 828 O O . PHE A 1 107 ? -3.984 -0.741 14.969 1 96.88 107 PHE A O 1
ATOM 835 N N . ALA A 1 108 ? -2.818 -2.617 14.68 1 94.94 108 ALA A N 1
ATOM 836 C CA . ALA A 1 108 ? -2.969 -3.018 16.078 1 94.94 108 ALA A CA 1
ATOM 837 C C . ALA A 1 108 ? -2.078 -2.18 16.984 1 94.94 108 ALA A C 1
ATOM 839 O O . ALA A 1 108 ? -2.256 -2.176 18.203 1 94.94 108 ALA A O 1
ATOM 840 N N . ASN A 1 109 ? -1.185 -1.418 16.406 1 95.75 109 ASN A N 1
ATOM 841 C CA . ASN A 1 109 ? -0.164 -0.764 17.219 1 95.75 109 ASN A CA 1
ATOM 842 C C . ASN A 1 109 ? -0.234 0.755 17.094 1 95.75 109 ASN A C 1
ATOM 844 O O . ASN A 1 109 ? 0.765 1.447 17.297 1 95.75 109 ASN A O 1
ATOM 848 N N . VAL A 1 110 ? -1.305 1.314 16.781 1 96.5 110 VAL A N 1
ATOM 849 C CA . VAL A 1 110 ? -1.444 2.762 16.672 1 96.5 110 VAL A CA 1
ATOM 850 C C . VAL A 1 110 ? -1.366 3.4 18.047 1 96.5 110 VAL A C 1
ATOM 852 O O . VAL A 1 110 ? -1.603 2.734 19.062 1 96.5 110 VAL A O 1
ATOM 855 N N . ASP A 1 111 ? -0.995 4.629 18.125 1 97.25 111 ASP A N 1
ATOM 856 C CA . ASP A 1 111 ? -1.117 5.469 19.312 1 97.25 111 ASP A CA 1
ATOM 857 C C . ASP A 1 111 ? -2.453 6.207 19.328 1 97.25 111 ASP A C 1
ATOM 859 O O . ASP A 1 111 ? -2.646 7.168 18.578 1 97.25 111 ASP A O 1
ATOM 863 N N . PRO A 1 112 ? -3.311 5.875 20.188 1 95.56 112 PRO A N 1
ATOM 864 C CA . PRO A 1 112 ? -4.648 6.469 20.172 1 95.56 112 PRO A CA 1
ATOM 865 C C . PRO A 1 112 ? -4.691 7.855 20.812 1 95.56 112 PRO A C 1
ATOM 867 O O . PRO A 1 112 ? -5.711 8.547 20.734 1 95.56 112 PRO A O 1
ATOM 870 N N . ALA A 1 113 ? -3.635 8.211 21.438 1 96.94 113 ALA A N 1
ATOM 871 C CA . ALA A 1 113 ? -3.582 9.516 22.094 1 96.94 113 ALA A CA 1
ATOM 872 C C . ALA A 1 113 ? -2.195 10.141 21.969 1 96.94 113 ALA A C 1
ATOM 874 O O . ALA A 1 113 ? -1.506 10.344 22.969 1 96.94 113 ALA A O 1
ATOM 875 N N . PRO A 1 114 ? -1.76 10.539 20.844 1 96 114 PRO A N 1
ATOM 876 C CA . PRO A 1 114 ? -0.402 11.039 20.625 1 96 114 PRO A CA 1
ATOM 877 C C . PRO A 1 114 ? -0.176 12.414 21.25 1 96 114 PRO A C 1
ATOM 879 O O . PRO A 1 114 ? 0.967 12.797 21.516 1 96 114 PRO A O 1
ATOM 882 N N . GLY A 1 115 ? -1.21 13.195 21.562 1 96.56 115 GLY A N 1
ATOM 883 C CA . GLY A 1 115 ? -1.132 14.57 22.031 1 96.56 115 GLY A CA 1
ATOM 884 C C . GLY A 1 115 ? -0.993 15.578 20.906 1 96.56 115 GLY A C 1
ATOM 885 O O . GLY A 1 115 ? -0.305 15.32 19.922 1 96.56 115 GLY A O 1
ATOM 886 N N . ALA A 1 116 ? -1.613 16.719 21.109 1 96.81 116 ALA A N 1
ATOM 887 C CA . ALA A 1 116 ? -1.658 17.766 20.078 1 96.81 116 ALA A CA 1
ATOM 888 C C . ALA A 1 116 ? -0.257 18.281 19.766 1 96.81 116 ALA A C 1
ATOM 890 O O . ALA A 1 116 ? 0.068 18.531 18.594 1 96.81 116 ALA A O 1
ATOM 891 N N . GLU A 1 117 ? 0.526 18.406 20.75 1 97.62 117 GLU A N 1
ATOM 892 C CA . GLU A 1 117 ? 1.871 18.938 20.562 1 97.62 117 GLU A CA 1
ATOM 893 C C . GLU A 1 117 ? 2.713 18.016 19.688 1 97.62 117 GLU A C 1
ATOM 895 O O . GLU A 1 117 ? 3.441 18.484 18.812 1 97.62 117 GLU A O 1
ATOM 900 N N . ALA A 1 118 ? 2.639 16.766 19.969 1 97.75 118 ALA A N 1
ATOM 901 C CA . ALA A 1 118 ? 3.398 15.789 19.188 1 97.75 118 ALA A CA 1
ATOM 902 C C . ALA A 1 118 ? 2.955 15.789 17.734 1 97.75 118 ALA A C 1
ATOM 904 O O . ALA A 1 118 ? 3.787 15.703 16.828 1 97.75 118 ALA A O 1
ATOM 905 N N . LEU A 1 119 ? 1.646 15.883 17.531 1 98.12 119 LEU A N 1
ATOM 906 C CA . LEU A 1 119 ? 1.113 15.922 16.172 1 98.12 119 LEU A CA 1
ATOM 907 C C . LEU A 1 119 ? 1.537 17.203 15.461 1 98.12 119 LEU A C 1
ATOM 909 O O . LEU A 1 119 ? 1.888 17.172 14.281 1 98.12 119 LEU A O 1
ATOM 913 N N . ASP A 1 120 ? 1.513 18.297 16.172 1 98.12 120 ASP A N 1
ATOM 914 C CA . ASP A 1 120 ? 1.919 19.578 15.602 1 98.12 120 ASP A CA 1
ATOM 915 C C . ASP A 1 120 ? 3.395 19.562 15.211 1 98.12 120 ASP A C 1
ATOM 917 O O . ASP A 1 120 ? 3.77 20.078 14.156 1 98.12 120 ASP A O 1
ATOM 921 N N . GLU A 1 121 ? 4.184 18.984 16.062 1 98.44 121 GLU A N 1
ATOM 922 C CA . GLU A 1 121 ? 5.617 18.891 15.797 1 98.44 121 GLU A CA 1
ATOM 923 C C . GLU A 1 121 ? 5.891 18.016 14.578 1 98.44 121 GLU A C 1
ATOM 925 O O . GLU A 1 121 ? 6.734 18.359 13.742 1 98.44 121 GLU A O 1
ATOM 930 N N . ALA A 1 122 ? 5.246 16.891 14.539 1 98.62 122 ALA A N 1
ATOM 931 C CA . ALA A 1 122 ? 5.41 16 13.391 1 98.62 122 ALA A CA 1
ATOM 932 C C . ALA A 1 122 ? 4.98 16.688 12.102 1 98.62 122 ALA A C 1
ATOM 934 O O . ALA A 1 122 ? 5.645 16.562 11.07 1 98.62 122 ALA A O 1
ATOM 935 N N . CYS A 1 123 ? 3.891 17.391 12.172 1 98.75 123 CYS A N 1
ATOM 936 C CA . CYS A 1 123 ? 3.377 18.109 11.016 1 98.75 123 CYS A CA 1
ATOM 937 C C . CYS A 1 123 ? 4.387 19.156 10.523 1 98.75 123 CYS A C 1
ATOM 939 O O . CYS A 1 123 ? 4.676 19.219 9.328 1 98.75 123 CYS A O 1
ATOM 941 N N . ALA A 1 124 ? 4.875 19.922 11.445 1 98.75 124 ALA A N 1
ATOM 942 C CA . ALA A 1 124 ? 5.855 20.953 11.102 1 98.75 124 ALA A CA 1
ATOM 943 C C . ALA A 1 124 ? 7.113 20.328 10.508 1 98.75 124 ALA A C 1
ATOM 945 O O . ALA A 1 124 ? 7.672 20.844 9.539 1 98.75 124 ALA A O 1
ATOM 946 N N . ARG A 1 125 ? 7.539 19.25 11.109 1 98.81 125 ARG A N 1
ATOM 947 C CA . ARG A 1 125 ? 8.734 18.562 10.648 1 98.81 125 ARG A CA 1
ATOM 948 C C . ARG A 1 125 ? 8.547 18.031 9.227 1 98.81 125 ARG A C 1
ATOM 950 O O . ARG A 1 125 ? 9.445 18.141 8.391 1 98.81 125 ARG A O 1
ATOM 957 N N . LEU A 1 126 ? 7.434 17.469 8.961 1 98.75 126 LEU A N 1
ATOM 958 C CA . LEU A 1 126 ? 7.133 16.922 7.641 1 98.75 126 LEU A CA 1
ATOM 959 C C . LEU A 1 126 ? 7.02 18.031 6.605 1 98.75 126 LEU A C 1
ATOM 961 O O . LEU A 1 126 ? 7.523 17.906 5.488 1 98.75 126 LEU A O 1
ATOM 965 N N . ARG A 1 127 ? 6.375 19.156 6.941 1 98.81 127 ARG A N 1
ATOM 966 C CA . ARG A 1 127 ? 6.281 20.312 6.043 1 98.81 127 ARG A CA 1
ATOM 967 C C . ARG A 1 127 ? 7.668 20.844 5.699 1 98.81 127 ARG A C 1
ATOM 969 O O . ARG A 1 1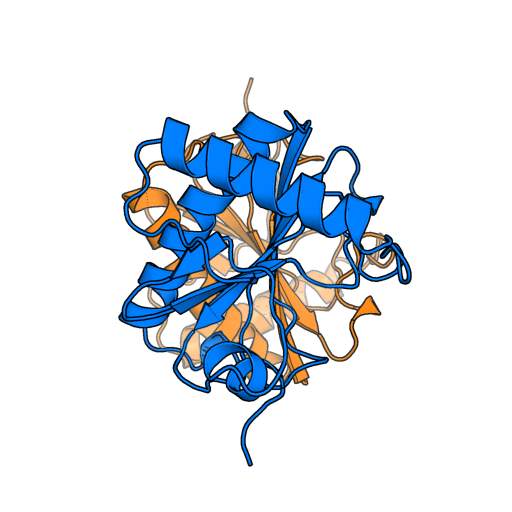27 ? 7.941 21.172 4.543 1 98.81 127 ARG A O 1
ATOM 976 N N . ALA A 1 128 ? 8.484 20.922 6.727 1 98.75 128 ALA A N 1
ATOM 977 C CA . ALA A 1 128 ? 9.844 21.406 6.5 1 98.75 128 ALA A CA 1
ATOM 978 C C . ALA A 1 128 ? 10.594 20.484 5.535 1 98.75 128 ALA A C 1
ATOM 980 O O . ALA A 1 128 ? 11.289 20.953 4.637 1 98.75 128 ALA A O 1
ATOM 981 N N . ALA A 1 129 ? 10.469 19.188 5.742 1 98.81 129 ALA A N 1
ATOM 982 C CA . ALA A 1 129 ? 11.109 18.219 4.855 1 98.81 129 ALA A CA 1
ATOM 983 C C . ALA A 1 129 ? 10.594 18.359 3.428 1 98.81 129 ALA A C 1
ATOM 985 O O . ALA A 1 129 ? 11.367 18.266 2.471 1 98.81 129 ALA A O 1
ATOM 986 N N . LEU A 1 130 ? 9.312 18.562 3.242 1 98.81 130 LEU A N 1
ATOM 987 C CA . LEU A 1 130 ? 8.711 18.719 1.924 1 98.81 130 LEU A CA 1
ATOM 988 C C . LEU A 1 130 ? 9.242 19.969 1.237 1 98.81 130 LEU A C 1
ATOM 990 O O . LEU A 1 130 ? 9.523 19.953 0.037 1 98.81 130 LEU A O 1
ATOM 994 N N . ARG A 1 131 ? 9.359 21.016 2.004 1 98.62 131 ARG A N 1
ATOM 995 C CA . ARG A 1 131 ? 9.906 22.25 1.454 1 98.62 131 ARG A CA 1
ATOM 996 C C . ARG A 1 131 ? 11.359 22.062 1.036 1 98.62 131 ARG A C 1
ATOM 998 O O . ARG A 1 131 ? 11.773 22.562 -0.012 1 98.62 131 ARG A O 1
ATOM 1005 N N . ASP A 1 132 ? 12.117 21.375 1.88 1 98.44 132 ASP A N 1
ATOM 1006 C CA . ASP A 1 132 ? 13.516 21.109 1.561 1 98.44 132 ASP A CA 1
ATOM 1007 C C . ASP A 1 132 ? 13.641 20.297 0.267 1 98.44 132 ASP A C 1
ATOM 1009 O O . ASP A 1 132 ? 14.641 20.422 -0.448 1 98.44 132 ASP A O 1
ATOM 1013 N N . LEU A 1 133 ? 12.641 19.531 -0.033 1 98 133 LEU A N 1
ATOM 1014 C CA . LEU A 1 133 ? 12.625 18.703 -1.241 1 98 133 LEU A CA 1
ATOM 1015 C C . LEU A 1 133 ? 12.055 19.5 -2.42 1 98 133 LEU A C 1
ATOM 1017 O O . LEU A 1 133 ? 11.852 18.938 -3.5 1 98 133 LEU A O 1
ATOM 1021 N N . ASP A 1 134 ? 11.695 20.75 -2.23 1 97.62 134 ASP A N 1
ATOM 1022 C CA . ASP A 1 134 ? 11.125 21.641 -3.24 1 97.62 134 ASP A CA 1
ATOM 1023 C C . ASP A 1 134 ? 9.812 21.094 -3.777 1 97.62 134 ASP A C 1
ATOM 1025 O O . ASP A 1 134 ? 9.555 21.141 -4.984 1 97.62 134 ASP A O 1
ATOM 1029 N N . ALA A 1 135 ? 9.07 20.484 -2.83 1 97 135 ALA A N 1
ATOM 1030 C CA . ALA A 1 135 ? 7.781 19.922 -3.225 1 97 135 ALA A CA 1
ATOM 1031 C C . ALA A 1 135 ? 6.766 21.047 -3.471 1 97 135 ALA A C 1
ATOM 1033 O O . ALA A 1 135 ? 6.684 22 -2.697 1 97 135 ALA A O 1
ATOM 1034 N N . GLY A 1 136 ? 5.988 20.906 -4.5 1 95.06 136 GLY A N 1
ATOM 1035 C CA . GLY A 1 136 ? 5.113 21.984 -4.941 1 95.06 136 GLY A CA 1
ATOM 1036 C C . GLY A 1 136 ? 3.773 21.984 -4.23 1 95.06 136 GLY A C 1
ATOM 1037 O O . GLY A 1 136 ? 3.035 22.969 -4.297 1 95.06 136 GLY A O 1
ATOM 1038 N N . GLY A 1 137 ? 3.414 21.047 -3.479 1 97 137 GLY A N 1
ATOM 1039 C CA . GLY A 1 137 ? 2.072 20.922 -2.93 1 97 137 GLY A CA 1
ATOM 1040 C C . GLY A 1 137 ? 2.025 21.109 -1.425 1 97 137 GLY A C 1
ATOM 1041 O O . GLY A 1 137 ? 1.033 20.75 -0.782 1 97 137 GLY A O 1
ATOM 1042 N N . VAL A 1 138 ? 3.076 21.656 -0.853 1 98 138 VAL A N 1
ATOM 1043 C CA . VAL A 1 138 ? 3.129 21.766 0.601 1 98 138 VAL A CA 1
ATOM 1044 C C . VAL A 1 138 ? 1.99 22.672 1.085 1 98 138 VAL A C 1
ATOM 1046 O O . VAL A 1 138 ? 1.72 23.719 0.491 1 98 138 VAL A O 1
ATOM 1049 N N . SER A 1 139 ? 1.341 22.188 2.086 1 96.5 139 SER A N 1
ATOM 1050 C CA . SER A 1 139 ? 0.248 22.953 2.693 1 96.5 139 SER A CA 1
ATOM 1051 C C . SER A 1 139 ? 0.643 23.484 4.062 1 96.5 139 SER A C 1
ATOM 1053 O O . SER A 1 139 ? 1.396 22.844 4.797 1 96.5 139 SER A O 1
ATOM 1055 N N . ASP A 1 140 ? 0.057 24.625 4.43 1 91.94 140 ASP A N 1
ATOM 1056 C CA . ASP A 1 140 ? 0.22 25.172 5.77 1 91.94 140 ASP A CA 1
ATOM 1057 C C . ASP A 1 140 ? -1.105 25.172 6.527 1 91.94 140 ASP A C 1
ATOM 1059 O O . ASP A 1 140 ? -1.2 25.734 7.621 1 91.94 140 ASP A O 1
ATOM 1063 N N . ARG A 1 141 ? -2.061 24.547 5.93 1 93.69 141 ARG A N 1
ATOM 1064 C CA . ARG A 1 141 ? -3.377 24.5 6.555 1 93.69 141 ARG A CA 1
ATOM 1065 C C . ARG A 1 141 ? -3.369 23.578 7.777 1 93.69 141 ARG A C 1
ATOM 1067 O O . ARG A 1 141 ? -2.939 22.422 7.695 1 93.69 141 ARG A O 1
ATOM 1074 N N . GLY A 1 142 ? -3.971 24.125 8.883 1 87.44 142 GLY A N 1
ATOM 1075 C CA . GLY A 1 142 ? -4.031 23.375 10.117 1 87.44 142 GLY A CA 1
ATOM 1076 C C . GLY A 1 142 ? -2.797 23.531 10.984 1 87.44 142 GLY A C 1
ATOM 1077 O O . GLY A 1 142 ? -1.751 23.984 10.508 1 87.44 142 GLY A O 1
ATOM 1078 N N . MET B 1 1 ? 24.938 -10.016 -4.727 1 84.38 1 MET B N 1
ATOM 1079 C CA . MET B 1 1 ? 24.359 -11.359 -4.758 1 84.38 1 MET B CA 1
ATOM 1080 C C . MET B 1 1 ? 22.875 -11.305 -5.094 1 84.38 1 MET B C 1
ATOM 1082 O O . MET B 1 1 ? 22.188 -10.367 -4.699 1 84.38 1 MET B O 1
ATOM 1086 N N . PRO B 1 2 ? 22.438 -12.25 -5.895 1 92.88 2 PRO B N 1
ATOM 1087 C CA . PRO B 1 2 ? 21.016 -12.234 -6.242 1 92.88 2 PRO B CA 1
ATOM 1088 C C . PRO B 1 2 ? 20.109 -12.406 -5.023 1 92.88 2 PRO B C 1
ATOM 1090 O O . PRO B 1 2 ? 20.453 -13.141 -4.094 1 92.88 2 PRO B O 1
ATOM 1093 N N . THR B 1 3 ? 19 -11.68 -4.988 1 95.81 3 THR B N 1
ATOM 1094 C CA . THR B 1 3 ? 18.031 -11.812 -3.902 1 95.81 3 THR B CA 1
ATOM 1095 C C . THR B 1 3 ? 17.219 -13.094 -4.055 1 95.81 3 THR B C 1
ATOM 1097 O O . THR B 1 3 ? 17.266 -13.742 -5.102 1 95.81 3 THR B O 1
ATOM 1100 N N . LEU B 1 4 ? 16.562 -13.414 -3.018 1 96.69 4 LEU B N 1
ATOM 1101 C CA . LEU B 1 4 ? 15.641 -14.547 -3.061 1 96.69 4 LEU B CA 1
ATOM 1102 C C . LEU B 1 4 ? 14.664 -14.414 -4.227 1 96.69 4 LEU B C 1
ATOM 1104 O O . LEU B 1 4 ? 14.414 -15.383 -4.945 1 96.69 4 LEU B O 1
ATOM 1108 N N . PHE B 1 5 ? 14.156 -13.258 -4.453 1 98.25 5 PHE B N 1
ATOM 1109 C CA . PHE B 1 5 ? 13.172 -13.031 -5.508 1 98.25 5 PHE B CA 1
ATOM 1110 C C . PHE B 1 5 ? 13.812 -13.156 -6.883 1 98.25 5 PHE B C 1
ATOM 1112 O O . PHE B 1 5 ? 13.188 -13.641 -7.828 1 98.25 5 PHE B O 1
ATOM 1119 N N . THR B 1 6 ? 15.023 -12.688 -6.973 1 97.88 6 THR B N 1
ATOM 1120 C CA . THR B 1 6 ? 15.742 -12.875 -8.227 1 97.88 6 THR B CA 1
ATOM 1121 C C . THR B 1 6 ? 15.875 -14.367 -8.547 1 97.88 6 THR B C 1
ATOM 1123 O O . THR B 1 6 ? 15.719 -14.773 -9.703 1 97.88 6 THR B O 1
ATOM 1126 N N . LYS B 1 7 ? 16.188 -15.133 -7.535 1 98.06 7 LYS B N 1
ATOM 1127 C CA . LYS B 1 7 ? 16.297 -16.578 -7.73 1 98.06 7 LYS B CA 1
ATOM 1128 C C . LYS B 1 7 ? 14.984 -17.172 -8.195 1 98.06 7 LYS B C 1
ATOM 1130 O O . LYS B 1 7 ? 14.969 -18.094 -9.016 1 98.06 7 LYS B O 1
ATOM 1135 N N . ILE B 1 8 ? 13.898 -16.719 -7.684 1 97.88 8 ILE B N 1
ATOM 1136 C CA . ILE B 1 8 ? 12.578 -17.188 -8.102 1 97.88 8 ILE B CA 1
ATOM 1137 C C . ILE B 1 8 ? 12.32 -16.766 -9.547 1 97.88 8 ILE B C 1
ATOM 1139 O O . ILE B 1 8 ? 11.898 -17.578 -10.375 1 97.88 8 ILE B O 1
ATOM 1143 N N . ILE B 1 9 ? 12.609 -15.508 -9.867 1 98 9 ILE B N 1
ATOM 1144 C CA . ILE B 1 9 ? 12.352 -14.945 -11.195 1 98 9 ILE B CA 1
ATOM 1145 C C . ILE B 1 9 ? 13.156 -15.711 -12.242 1 98 9 ILE B C 1
ATOM 1147 O O . ILE B 1 9 ? 12.648 -16.016 -13.32 1 98 9 ILE B O 1
ATOM 1151 N N . GLU B 1 10 ? 14.336 -16.109 -11.891 1 96.94 10 GLU B N 1
ATOM 1152 C CA . GLU B 1 10 ? 15.234 -16.75 -12.844 1 96.94 10 GLU B CA 1
ATOM 1153 C C . GLU B 1 10 ? 14.984 -18.266 -12.914 1 96.94 10 GLU B C 1
ATOM 1155 O O . GLU B 1 10 ? 15.539 -18.953 -13.773 1 96.94 10 GLU B O 1
ATOM 1160 N N . GLY B 1 11 ? 14.219 -18.781 -12 1 96.56 11 GLY B N 1
ATOM 1161 C CA . GLY B 1 11 ? 13.844 -20.188 -12.055 1 96.56 11 GLY B CA 1
ATOM 1162 C C . GLY B 1 11 ? 14.742 -21.078 -11.219 1 96.56 11 GLY B C 1
ATOM 1163 O O . GLY B 1 11 ? 14.625 -22.312 -11.258 1 96.56 11 GLY B O 1
ATOM 1164 N N . ASP B 1 12 ? 15.625 -20.453 -10.445 1 96.88 12 ASP B N 1
ATOM 1165 C CA . ASP B 1 12 ? 16.484 -21.203 -9.531 1 96.88 12 ASP B CA 1
ATOM 1166 C C . ASP B 1 12 ? 15.68 -21.734 -8.344 1 96.88 12 ASP B C 1
ATOM 1168 O O . ASP B 1 12 ? 16.062 -22.734 -7.723 1 96.88 12 ASP B O 1
ATOM 1172 N N . LEU B 1 13 ? 14.633 -21.156 -7.926 1 96.62 13 LEU B N 1
ATOM 1173 C CA . LEU B 1 13 ? 13.656 -21.562 -6.926 1 96.62 13 LEU B CA 1
ATOM 1174 C C . LEU B 1 13 ? 12.242 -21.562 -7.508 1 96.62 13 LEU B C 1
ATOM 1176 O O . LEU B 1 13 ? 11.938 -20.781 -8.414 1 96.62 13 LEU B O 1
ATOM 1180 N N . PRO B 1 14 ? 11.469 -22.406 -7.004 1 96 14 PRO B N 1
ATOM 1181 C CA . PRO B 1 14 ? 10.117 -22.469 -7.559 1 96 14 PRO B CA 1
ATOM 1182 C C . PRO B 1 14 ? 9.25 -21.281 -7.152 1 96 14 PRO B C 1
ATOM 1184 O O . PRO B 1 14 ? 9.484 -20.672 -6.102 1 96 14 PRO B O 1
ATOM 1187 N N . GLY B 1 15 ? 8.32 -20.922 -7.977 1 97.56 15 GLY B N 1
ATOM 1188 C CA . GLY B 1 15 ? 7.312 -19.906 -7.711 1 97.56 15 GLY B CA 1
ATOM 1189 C C . GLY B 1 15 ? 5.988 -20.188 -8.391 1 97.56 15 GLY B C 1
ATOM 1190 O O . GLY B 1 15 ? 5.945 -20.859 -9.422 1 97.56 15 GLY B O 1
ATOM 1191 N N . ARG B 1 16 ? 4.949 -19.797 -7.832 1 98.31 16 ARG B N 1
ATOM 1192 C CA . ARG B 1 16 ? 3.623 -19.859 -8.438 1 98.31 16 ARG B CA 1
ATOM 1193 C C . ARG B 1 16 ? 3.244 -18.516 -9.062 1 98.31 16 ARG B C 1
ATOM 1195 O O . ARG B 1 16 ? 2.518 -17.719 -8.453 1 98.31 16 ARG B O 1
ATOM 1202 N N . PHE B 1 17 ? 3.619 -18.391 -10.273 1 98.81 17 PHE B N 1
ATOM 1203 C CA . PHE B 1 17 ? 3.459 -17.125 -10.953 1 98.81 17 PHE B CA 1
ATOM 1204 C C . PHE B 1 17 ? 2.025 -16.938 -11.438 1 98.81 17 PHE B C 1
ATOM 1206 O O . PHE B 1 17 ? 1.389 -17.891 -11.883 1 98.81 17 PHE B O 1
ATOM 1213 N N . VAL B 1 18 ? 1.61 -15.695 -11.375 1 98.94 18 VAL B N 1
ATOM 1214 C CA . VAL B 1 18 ? 0.301 -15.391 -11.938 1 98.94 18 VAL B CA 1
ATOM 1215 C C . VAL B 1 18 ? 0.439 -14.305 -13.008 1 98.94 18 VAL B C 1
ATOM 1217 O O . VAL B 1 18 ? -0.467 -14.109 -13.82 1 98.94 18 VAL B O 1
ATOM 1220 N N . TRP B 1 19 ? 1.488 -13.594 -13.031 1 98.94 19 TRP B N 1
ATOM 1221 C CA . TRP B 1 19 ? 1.748 -12.516 -13.977 1 98.94 19 TRP B CA 1
ATOM 1222 C C . TRP B 1 19 ? 3.219 -12.484 -14.383 1 98.94 19 TRP B C 1
ATOM 1224 O O . TRP B 1 19 ? 4.102 -12.68 -13.539 1 98.94 19 TRP B O 1
ATOM 1234 N N . GLU B 1 20 ? 3.49 -12.227 -15.648 1 98.62 20 GLU B N 1
ATOM 1235 C CA . GLU B 1 20 ? 4.836 -11.953 -16.156 1 98.62 20 GLU B CA 1
ATOM 1236 C C . GLU B 1 20 ? 4.805 -10.961 -17.312 1 98.62 20 GLU B C 1
ATOM 1238 O O . GLU B 1 20 ? 4.043 -11.133 -18.266 1 98.62 20 GLU B O 1
ATOM 1243 N N . ASP B 1 21 ? 5.613 -9.953 -17.219 1 98.44 21 ASP B N 1
ATOM 1244 C CA . ASP B 1 21 ? 5.879 -9.062 -18.344 1 98.44 21 ASP B CA 1
ATOM 1245 C C . ASP B 1 21 ? 7.328 -8.578 -18.344 1 98.44 21 ASP B C 1
ATOM 1247 O O . ASP B 1 21 ? 8.156 -9.102 -17.594 1 98.44 21 ASP B O 1
ATOM 1251 N N . ASP B 1 22 ? 7.672 -7.648 -19.172 1 98.19 22 ASP B N 1
ATOM 1252 C CA . ASP B 1 22 ? 9.07 -7.258 -19.328 1 98.19 22 ASP B CA 1
ATOM 1253 C C . ASP B 1 22 ? 9.578 -6.508 -18.109 1 98.19 22 ASP B C 1
ATOM 1255 O O . ASP B 1 22 ? 10.789 -6.43 -17.875 1 98.19 22 ASP B O 1
ATOM 1259 N N . VAL B 1 23 ? 8.734 -6.035 -17.281 1 98.75 23 VAL B N 1
ATOM 1260 C CA . VAL B 1 23 ? 9.125 -5.113 -16.203 1 98.75 23 VAL B CA 1
ATOM 1261 C C . VAL B 1 23 ? 9.023 -5.816 -14.859 1 98.75 23 VAL B C 1
ATOM 1263 O O . VAL B 1 23 ? 9.867 -5.605 -13.984 1 98.75 23 VAL B O 1
ATOM 1266 N N . CYS B 1 24 ? 8.031 -6.688 -14.68 1 98.88 24 CYS B N 1
ATOM 1267 C CA . CYS B 1 24 ? 7.809 -7.285 -13.367 1 98.88 24 CYS B CA 1
ATOM 1268 C C . CYS B 1 24 ? 7.152 -8.656 -13.492 1 98.88 24 CYS B C 1
ATOM 1270 O O . CYS B 1 24 ? 6.801 -9.078 -14.594 1 98.88 24 CYS B O 1
ATOM 1272 N N . VAL B 1 25 ? 7.133 -9.352 -12.359 1 98.94 25 VAL B N 1
ATOM 1273 C CA . VAL B 1 25 ? 6.375 -10.586 -12.188 1 98.94 25 VAL B CA 1
ATOM 1274 C C . VAL B 1 25 ? 5.48 -10.477 -10.961 1 98.94 25 VAL B C 1
ATOM 1276 O O . VAL B 1 25 ? 5.637 -9.562 -10.148 1 98.94 25 VAL B O 1
ATOM 1279 N N . ALA B 1 26 ? 4.531 -11.359 -10.883 1 98.94 26 ALA B N 1
ATOM 1280 C CA . ALA B 1 26 ? 3.754 -11.555 -9.656 1 98.94 26 ALA B CA 1
ATOM 1281 C C . ALA B 1 26 ? 3.594 -13.047 -9.352 1 98.94 26 ALA B C 1
ATOM 1283 O O . ALA B 1 26 ? 3.377 -13.852 -10.25 1 98.94 26 ALA B O 1
ATOM 1284 N N . PHE B 1 27 ? 3.762 -13.375 -8.117 1 98.88 27 PHE B N 1
ATOM 1285 C CA . PHE B 1 27 ? 3.613 -14.766 -7.691 1 98.88 27 PHE B CA 1
ATOM 1286 C C . PHE B 1 27 ? 3.076 -14.844 -6.266 1 98.88 27 PHE B C 1
ATOM 1288 O O . PHE B 1 27 ? 3.141 -13.859 -5.52 1 98.88 27 PHE B O 1
ATOM 1295 N N . LEU B 1 28 ? 2.514 -15.969 -5.934 1 98.69 28 LEU B N 1
ATOM 1296 C CA . LEU B 1 28 ? 1.951 -16.156 -4.602 1 98.69 28 LEU B CA 1
ATOM 1297 C C . LEU B 1 28 ? 3.057 -16.281 -3.557 1 98.69 28 LEU B C 1
ATOM 1299 O O . LEU B 1 28 ? 4.09 -16.906 -3.814 1 98.69 28 LEU B O 1
ATOM 1303 N N . THR B 1 29 ? 2.887 -15.656 -2.451 1 98.12 29 THR B N 1
ATOM 1304 C CA . THR B 1 29 ? 3.762 -15.898 -1.308 1 98.12 29 THR B CA 1
ATOM 1305 C C . THR B 1 29 ? 3.48 -17.266 -0.689 1 98.12 29 THR B C 1
ATOM 1307 O O . THR B 1 29 ? 2.393 -17.812 -0.861 1 98.12 29 THR B O 1
ATOM 1310 N N . ILE B 1 30 ? 4.438 -17.766 -0.007 1 96.75 30 ILE B N 1
ATOM 1311 C CA . ILE B 1 30 ? 4.281 -19.062 0.657 1 96.75 30 ILE B CA 1
ATOM 1312 C C . ILE B 1 30 ? 3.783 -18.844 2.086 1 96.75 30 ILE B C 1
ATOM 1314 O O . ILE B 1 30 ? 3.469 -19.812 2.789 1 96.75 30 ILE B O 1
ATOM 1318 N N . ASN B 1 31 ? 3.713 -17.641 2.578 1 97.25 31 ASN B N 1
ATOM 1319 C CA . ASN B 1 31 ? 3.162 -17.234 3.869 1 97.25 31 ASN B CA 1
ATOM 1320 C C . ASN B 1 31 ? 1.975 -16.297 3.709 1 97.25 31 ASN B C 1
ATOM 1322 O O . ASN B 1 31 ? 2.021 -15.148 4.164 1 97.25 31 ASN B O 1
ATOM 1326 N N . PRO B 1 32 ? 0.918 -16.766 3.201 1 98.69 32 PRO B N 1
ATOM 1327 C CA . PRO B 1 32 ? -0.166 -15.852 2.822 1 98.69 32 PRO B CA 1
ATOM 1328 C C . PRO B 1 32 ? -0.906 -15.289 4.031 1 98.69 32 PRO B C 1
ATOM 1330 O O . PRO B 1 32 ? -1.089 -15.984 5.031 1 98.69 32 PRO B O 1
ATOM 1333 N N . LEU B 1 33 ? -1.304 -14.031 3.883 1 98.62 33 LEU B N 1
ATOM 1334 C CA . LEU B 1 33 ? -2.27 -13.438 4.801 1 98.62 33 LEU B CA 1
ATOM 1335 C C . LEU B 1 33 ? -3.646 -14.07 4.625 1 98.62 33 LEU B C 1
ATOM 1337 O O . LEU B 1 33 ? -4.297 -14.43 5.609 1 98.62 33 LEU B O 1
ATOM 1341 N N . THR B 1 34 ? -4.086 -14.078 3.416 1 98.62 34 THR B N 1
ATOM 1342 C CA . THR B 1 34 ? -5.328 -14.672 2.939 1 98.62 34 THR B CA 1
ATOM 1343 C C . THR B 1 34 ? -5.094 -15.453 1.646 1 98.62 34 THR B C 1
ATOM 1345 O O . THR B 1 34 ? -4.066 -15.273 0.991 1 98.62 34 THR B O 1
ATOM 1348 N N . PRO B 1 35 ? -6.02 -16.406 1.331 1 98.06 35 PRO B N 1
ATOM 1349 C CA . PRO B 1 35 ? -5.852 -17.109 0.052 1 98.06 35 PRO B CA 1
ATOM 1350 C C . PRO B 1 35 ? -5.734 -16.141 -1.129 1 98.06 35 PRO B C 1
ATOM 1352 O O . PRO B 1 35 ? -6.535 -15.219 -1.257 1 98.06 35 PRO B O 1
ATOM 1355 N N . GLY B 1 36 ? -4.715 -16.375 -1.973 1 98.56 36 GLY B N 1
ATOM 1356 C CA . GLY B 1 36 ? -4.543 -15.523 -3.145 1 98.56 36 GLY B CA 1
ATOM 1357 C C . GLY B 1 36 ? -3.6 -14.359 -2.904 1 98.56 36 GLY B C 1
ATOM 1358 O O . GLY B 1 36 ? -3.344 -13.562 -3.812 1 98.56 36 GLY B O 1
ATOM 1359 N N . HIS B 1 37 ? -3.039 -14.227 -1.611 1 98.94 37 HIS B N 1
ATOM 1360 C CA . HIS B 1 37 ? -2.051 -13.203 -1.315 1 98.94 37 HIS B CA 1
ATOM 1361 C C . HIS B 1 37 ? -0.905 -13.227 -2.322 1 98.94 37 HIS B C 1
ATOM 1363 O O . HIS B 1 37 ? -0.194 -14.234 -2.43 1 98.94 37 HIS B O 1
ATOM 1369 N N . THR B 1 38 ? -0.73 -12.164 -3.047 1 98.94 38 THR B N 1
ATOM 1370 C CA . THR B 1 38 ? 0.181 -12.094 -4.184 1 98.94 38 THR B CA 1
ATOM 1371 C C . THR B 1 38 ? 1.234 -11.016 -3.969 1 98.94 38 THR B C 1
ATOM 1373 O O . THR B 1 38 ? 0.932 -9.945 -3.434 1 98.94 38 THR B O 1
ATOM 1376 N N . LEU B 1 39 ? 2.426 -11.336 -4.402 1 98.94 39 LEU B N 1
ATOM 1377 C CA . LEU B 1 39 ? 3.521 -10.375 -4.426 1 98.94 39 LEU B CA 1
ATOM 1378 C C . LEU B 1 39 ? 3.791 -9.883 -5.844 1 98.94 39 LEU B C 1
ATOM 1380 O O . LEU B 1 39 ? 3.963 -10.695 -6.762 1 98.94 39 LEU B O 1
ATOM 1384 N N . VAL B 1 40 ? 3.76 -8.609 -6.082 1 98.94 40 VAL B N 1
ATOM 1385 C CA . VAL B 1 40 ? 4.211 -8.008 -7.332 1 98.94 40 VAL B CA 1
ATOM 1386 C C . VAL B 1 40 ? 5.656 -7.539 -7.188 1 98.94 40 VAL B C 1
ATOM 1388 O O . VAL B 1 40 ? 5.969 -6.727 -6.316 1 98.94 40 VAL B O 1
ATOM 1391 N N . VAL B 1 41 ? 6.57 -8 -8.062 1 98.94 41 VAL B N 1
ATOM 1392 C CA . VAL B 1 41 ? 8.008 -7.871 -7.859 1 98.94 41 VAL B CA 1
ATOM 1393 C C . VAL B 1 41 ? 8.672 -7.402 -9.156 1 98.94 41 VAL B C 1
ATOM 1395 O O . VAL B 1 41 ? 8.547 -8.055 -10.195 1 98.94 41 VAL B O 1
ATOM 1398 N N . PRO B 1 42 ? 9.336 -6.219 -9.125 1 98.94 42 PRO B N 1
ATOM 1399 C CA . PRO B 1 42 ? 10.086 -5.832 -10.312 1 98.94 42 PRO B CA 1
ATOM 1400 C C . PRO B 1 42 ? 11.234 -6.785 -10.625 1 98.94 42 PRO B C 1
ATOM 1402 O O . PRO B 1 42 ? 11.867 -7.32 -9.711 1 98.94 42 PRO B O 1
ATOM 1405 N N . ARG B 1 43 ? 11.484 -6.973 -11.898 1 98.62 43 ARG B N 1
ATOM 1406 C CA . ARG B 1 43 ? 12.656 -7.742 -12.297 1 98.62 43 ARG B CA 1
ATOM 1407 C C . ARG B 1 43 ? 13.945 -7.039 -11.867 1 98.62 43 ARG B C 1
ATOM 1409 O O . ARG B 1 43 ? 14.914 -7.691 -11.477 1 98.62 43 ARG B O 1
ATOM 1416 N N . GLU B 1 44 ? 13.906 -5.746 -11.984 1 98 44 GLU B N 1
ATOM 1417 C CA . GLU B 1 44 ? 15.023 -4.957 -11.484 1 98 44 GLU B CA 1
ATOM 1418 C C . GLU B 1 44 ? 15.164 -5.105 -9.969 1 98 44 GLU B C 1
ATOM 1420 O O . GLU B 1 44 ? 14.172 -5.086 -9.242 1 98 44 GLU B O 1
ATOM 1425 N N . GLU B 1 45 ? 16.406 -5.262 -9.508 1 98 45 GLU B N 1
ATOM 1426 C CA . GLU B 1 45 ? 16.656 -5.371 -8.07 1 98 45 GLU B CA 1
ATOM 1427 C C . GLU B 1 45 ? 16.75 -3.994 -7.418 1 98 45 GLU B C 1
ATOM 1429 O O . GLU B 1 45 ? 17.828 -3.432 -7.277 1 98 45 GLU B O 1
ATOM 1434 N N . VAL B 1 46 ? 15.633 -3.535 -7.066 1 98.25 46 VAL B N 1
ATOM 1435 C CA . VAL B 1 46 ? 15.508 -2.318 -6.27 1 98.25 46 VAL B CA 1
ATOM 1436 C C . VAL B 1 46 ? 15.047 -2.672 -4.859 1 98.25 46 VAL B C 1
ATOM 1438 O O . VAL B 1 46 ? 14.125 -3.477 -4.684 1 98.25 46 VAL B O 1
ATOM 1441 N N . ASP B 1 47 ? 15.688 -2.111 -3.926 1 98.25 47 ASP B N 1
ATOM 1442 C CA . ASP B 1 47 ? 15.391 -2.48 -2.545 1 98.25 47 ASP B CA 1
ATOM 1443 C C . ASP B 1 47 ? 14.234 -1.652 -1.989 1 98.25 47 ASP B C 1
ATOM 1445 O O . ASP B 1 47 ? 13.188 -2.197 -1.627 1 98.25 47 ASP B O 1
ATOM 1449 N N . HIS B 1 48 ? 14.344 -0.365 -1.937 1 98.69 48 HIS B N 1
ATOM 1450 C CA . HIS B 1 48 ? 13.383 0.577 -1.378 1 98.69 48 HIS B CA 1
ATOM 1451 C C . HIS B 1 48 ? 12.484 1.153 -2.465 1 98.69 48 HIS B C 1
ATOM 1453 O O . HIS B 1 48 ? 12.969 1.658 -3.479 1 98.69 48 HIS B O 1
ATOM 1459 N N . TRP B 1 49 ? 11.125 1.06 -2.266 1 98.81 49 TRP B N 1
ATOM 1460 C CA . TRP B 1 49 ? 10.219 1.521 -3.312 1 98.81 49 TRP B CA 1
ATOM 1461 C C . TRP B 1 49 ? 10.445 2.998 -3.613 1 98.81 49 TRP B C 1
ATOM 1463 O O . TRP B 1 49 ? 10.219 3.449 -4.738 1 98.81 49 TRP B O 1
ATOM 1473 N N . LEU B 1 50 ? 10.977 3.77 -2.691 1 98.81 50 LEU B N 1
ATOM 1474 C CA . LEU B 1 50 ? 11.25 5.188 -2.893 1 98.81 50 LEU B CA 1
ATOM 1475 C C . LEU B 1 50 ? 12.391 5.387 -3.877 1 98.81 50 LEU B C 1
ATOM 1477 O O . LEU B 1 50 ? 12.555 6.477 -4.434 1 98.81 50 LEU B O 1
ATOM 1481 N N . ASP B 1 51 ? 13.18 4.371 -4.102 1 98.69 51 ASP B N 1
ATOM 1482 C CA . ASP B 1 51 ? 14.328 4.48 -4.996 1 98.69 51 ASP B CA 1
ATOM 1483 C C . ASP B 1 51 ? 13.977 4.008 -6.406 1 98.69 51 ASP B C 1
ATOM 1485 O O . ASP B 1 51 ? 14.773 4.145 -7.332 1 98.69 51 ASP B O 1
ATOM 1489 N N . ALA B 1 52 ? 12.82 3.438 -6.578 1 98.75 52 ALA B N 1
ATOM 1490 C CA . ALA B 1 52 ? 12.391 2.98 -7.895 1 98.75 52 ALA B CA 1
ATOM 1491 C C . ALA B 1 52 ? 12.055 4.16 -8.805 1 98.75 52 ALA B C 1
ATOM 1493 O O . ALA B 1 52 ? 11.391 5.109 -8.375 1 98.75 52 ALA B O 1
ATOM 1494 N N . PRO B 1 53 ? 12.492 4.141 -10.094 1 98.38 53 PRO B N 1
ATOM 1495 C CA . PRO B 1 53 ? 12.117 5.207 -11.023 1 98.38 53 PRO B CA 1
ATOM 1496 C C . PRO B 1 53 ? 10.602 5.332 -11.195 1 98.38 53 PRO B C 1
ATOM 1498 O O . PRO B 1 53 ? 9.875 4.348 -11.031 1 98.38 53 PRO B O 1
ATOM 1501 N N . ALA B 1 54 ? 10.172 6.5 -11.602 1 98.12 54 ALA B N 1
ATOM 1502 C CA . ALA B 1 54 ? 8.75 6.812 -11.695 1 98.12 54 ALA B CA 1
ATOM 1503 C C . ALA B 1 54 ? 8.047 5.844 -12.641 1 98.12 54 ALA B C 1
ATOM 1505 O O . ALA B 1 54 ? 6.938 5.383 -12.352 1 98.12 54 ALA B O 1
ATOM 1506 N N . ALA B 1 55 ? 8.68 5.578 -13.75 1 98.31 55 ALA B N 1
ATOM 1507 C CA . ALA B 1 55 ? 8.062 4.691 -14.734 1 98.31 55 ALA B CA 1
ATOM 1508 C C . ALA B 1 55 ? 7.879 3.285 -14.164 1 98.31 55 ALA B C 1
ATOM 1510 O O . ALA B 1 55 ? 6.883 2.619 -14.453 1 98.31 55 ALA B O 1
ATOM 1511 N N . LEU B 1 56 ? 8.859 2.801 -13.383 1 98.69 56 LEU B N 1
ATOM 1512 C CA . LEU B 1 56 ? 8.781 1.488 -12.758 1 98.69 56 LEU B CA 1
ATOM 1513 C C . LEU B 1 56 ? 7.66 1.45 -11.719 1 98.69 56 LEU B C 1
ATOM 1515 O O . LEU B 1 56 ? 6.832 0.54 -11.734 1 98.69 56 LEU B O 1
ATOM 1519 N N . ARG B 1 57 ? 7.613 2.453 -10.828 1 98.56 57 ARG B N 1
ATOM 1520 C CA . ARG B 1 57 ? 6.562 2.521 -9.82 1 98.56 57 ARG B CA 1
ATOM 1521 C C . ARG B 1 57 ? 5.184 2.531 -10.469 1 98.56 57 ARG B C 1
ATOM 1523 O O . ARG B 1 57 ? 4.285 1.801 -10.039 1 98.56 57 ARG B O 1
ATOM 1530 N N . SER B 1 58 ? 5.074 3.336 -11.5 1 98.38 58 SER B N 1
ATOM 1531 C CA . SER B 1 58 ? 3.797 3.436 -12.195 1 98.38 58 SER B CA 1
ATOM 1532 C C . SER B 1 58 ? 3.359 2.08 -12.742 1 98.38 58 SER B C 1
ATOM 1534 O O . SER B 1 58 ? 2.201 1.688 -12.594 1 98.38 58 SER B O 1
ATOM 1536 N N . HIS B 1 59 ? 4.281 1.423 -13.375 1 98.62 59 HIS B N 1
ATOM 1537 C CA . HIS B 1 59 ? 3.967 0.118 -13.945 1 98.62 59 HIS B CA 1
ATOM 1538 C C . HIS B 1 59 ? 3.59 -0.883 -12.859 1 98.62 59 HIS B C 1
ATOM 1540 O O . HIS B 1 59 ? 2.613 -1.623 -13 1 98.62 59 HIS B O 1
ATOM 1546 N N . LEU B 1 60 ? 4.344 -0.919 -11.766 1 98.88 60 LEU B N 1
ATOM 1547 C CA . LEU B 1 60 ? 4.066 -1.842 -10.672 1 98.88 60 LEU B CA 1
ATOM 1548 C C . LEU B 1 60 ? 2.676 -1.599 -10.094 1 98.88 60 LEU B C 1
ATOM 1550 O O . LEU B 1 60 ? 1.942 -2.549 -9.805 1 98.88 60 LEU B O 1
ATOM 1554 N N . PHE B 1 61 ? 2.264 -0.378 -9.961 1 98.75 61 PHE B N 1
ATOM 1555 C CA . PHE B 1 61 ? 0.974 -0.057 -9.359 1 98.75 61 PHE B CA 1
ATOM 1556 C C . PHE B 1 61 ? -0.167 -0.396 -10.312 1 98.75 61 PHE B C 1
ATOM 1558 O O . PHE B 1 61 ? -1.247 -0.801 -9.875 1 98.75 61 PHE B O 1
ATOM 1565 N N . GLU B 1 62 ? 0.085 -0.212 -11.57 1 98.44 62 GLU B N 1
ATOM 1566 C CA . GLU B 1 62 ? -0.94 -0.594 -12.539 1 98.44 62 GLU B CA 1
ATOM 1567 C C . GLU B 1 62 ? -1.131 -2.107 -12.57 1 98.44 62 GLU B C 1
ATOM 1569 O O . GLU B 1 62 ? -2.26 -2.596 -12.656 1 98.44 62 GLU B O 1
ATOM 1574 N N . VAL B 1 63 ? -0.037 -2.848 -12.586 1 98.81 63 VAL B N 1
ATOM 1575 C CA . VAL B 1 63 ? -0.135 -4.301 -12.508 1 98.81 63 VAL B CA 1
ATOM 1576 C C . VAL B 1 63 ? -0.834 -4.703 -11.211 1 98.81 63 VAL B C 1
ATOM 1578 O O . VAL B 1 63 ? -1.68 -5.602 -11.203 1 98.81 63 VAL B O 1
ATOM 1581 N N . SER B 1 64 ? -0.503 -4.062 -10.086 1 98.94 64 SER B N 1
ATOM 1582 C CA . SER B 1 64 ? -1.156 -4.324 -8.805 1 98.94 64 SER B CA 1
ATOM 1583 C C . SER B 1 64 ? -2.662 -4.105 -8.898 1 98.94 64 SER B C 1
ATOM 1585 O O . SER B 1 64 ? -3.443 -4.859 -8.312 1 98.94 64 SER B O 1
ATOM 1587 N N . HIS B 1 65 ? -3.033 -3.055 -9.625 1 98.88 65 HIS B N 1
ATOM 1588 C CA . HIS B 1 65 ? -4.453 -2.795 -9.828 1 98.88 65 HIS B CA 1
ATOM 1589 C C . HIS B 1 65 ? -5.133 -3.959 -10.539 1 98.88 65 HIS B C 1
ATOM 1591 O O . HIS B 1 65 ? -6.203 -4.41 -10.125 1 98.88 65 HIS B O 1
ATOM 1597 N N . THR B 1 66 ? -4.52 -4.434 -11.57 1 98.88 66 THR B N 1
ATOM 1598 C CA . THR B 1 66 ? -5.062 -5.551 -12.336 1 98.88 66 THR B CA 1
ATOM 1599 C C . THR B 1 66 ? -5.176 -6.801 -11.469 1 98.88 66 THR B C 1
ATOM 1601 O O . THR B 1 66 ? -6.211 -7.469 -11.461 1 98.88 66 THR B O 1
ATOM 1604 N N . ILE B 1 67 ? -4.109 -7.109 -10.727 1 98.94 67 ILE B N 1
ATOM 1605 C CA . ILE B 1 67 ? -4.113 -8.273 -9.844 1 98.94 67 ILE B CA 1
ATOM 1606 C C . ILE B 1 67 ? -5.148 -8.078 -8.742 1 98.94 67 ILE B C 1
ATOM 1608 O O . ILE B 1 67 ? -5.836 -9.023 -8.359 1 98.94 67 ILE B O 1
ATOM 1612 N N . GLY B 1 68 ? -5.254 -6.859 -8.203 1 98.94 68 GLY B N 1
ATOM 1613 C CA . GLY B 1 68 ? -6.281 -6.555 -7.223 1 98.94 68 GLY B CA 1
ATOM 1614 C C . GLY B 1 68 ? -7.684 -6.84 -7.723 1 98.94 68 GLY B C 1
ATOM 1615 O O . GLY B 1 68 ? -8.508 -7.406 -6.996 1 98.94 68 GLY B O 1
ATOM 1616 N N . ARG B 1 69 ? -7.953 -6.434 -8.953 1 98.94 69 ARG B N 1
ATOM 1617 C CA . ARG B 1 69 ? -9.25 -6.719 -9.562 1 98.94 69 ARG B CA 1
ATOM 1618 C C . ARG B 1 69 ? -9.492 -8.219 -9.656 1 98.94 69 ARG B C 1
ATOM 1620 O O . ARG B 1 69 ? -10.617 -8.688 -9.461 1 98.94 69 ARG B O 1
ATOM 1627 N N . ALA B 1 70 ? -8.477 -8.953 -9.969 1 98.94 70 ALA B N 1
ATOM 1628 C CA . ALA B 1 70 ? -8.602 -10.406 -10.062 1 98.94 70 ALA B CA 1
ATOM 1629 C C . ALA B 1 70 ? -8.883 -11.023 -8.695 1 98.94 70 ALA B C 1
ATOM 1631 O O . ALA B 1 70 ? -9.688 -11.945 -8.578 1 98.94 70 ALA B O 1
ATOM 1632 N N . ILE B 1 71 ? -8.195 -10.531 -7.66 1 98.94 71 ILE B N 1
ATOM 1633 C CA . ILE B 1 71 ? -8.453 -10.992 -6.305 1 98.94 71 ILE B CA 1
ATOM 1634 C C . ILE B 1 71 ? -9.906 -10.703 -5.926 1 98.94 71 ILE B C 1
ATOM 1636 O O . ILE B 1 71 ? -10.594 -11.562 -5.375 1 98.94 71 ILE B O 1
ATOM 1640 N N . GLU B 1 72 ? -10.328 -9.516 -6.246 1 98.88 72 GLU B N 1
ATOM 1641 C CA . GLU B 1 72 ? -11.711 -9.141 -5.973 1 98.88 72 GLU B CA 1
ATOM 1642 C C . GLU B 1 72 ? -12.688 -10.086 -6.672 1 98.88 72 GLU B C 1
ATOM 1644 O O . GLU B 1 72 ? -13.648 -10.555 -6.059 1 98.88 72 GLU B O 1
ATOM 1649 N N . ALA B 1 73 ? -12.453 -10.359 -7.898 1 98.81 73 ALA B N 1
ATOM 1650 C CA . ALA B 1 73 ? -13.32 -11.227 -8.688 1 98.81 73 ALA B CA 1
ATOM 1651 C C . ALA B 1 73 ? -13.305 -12.648 -8.148 1 98.81 73 ALA B C 1
ATOM 1653 O O . ALA B 1 73 ? -14.336 -13.328 -8.125 1 98.81 73 ALA B O 1
ATOM 1654 N N . ALA B 1 74 ? -12.172 -13.133 -7.734 1 98.81 74 ALA B N 1
ATOM 1655 C CA . ALA B 1 74 ? -11.977 -14.531 -7.375 1 98.81 74 ALA B CA 1
ATOM 1656 C C . ALA B 1 74 ? -12.539 -14.836 -5.988 1 98.81 74 ALA B C 1
ATOM 1658 O O . ALA B 1 74 ? -13.055 -15.93 -5.746 1 98.81 74 ALA B O 1
ATOM 1659 N N . TRP B 1 75 ? -12.453 -13.875 -5.043 1 98.81 75 TRP B N 1
ATOM 1660 C CA . TRP B 1 75 ? -12.766 -14.211 -3.658 1 98.81 75 TRP B CA 1
ATOM 1661 C C . TRP B 1 75 ? -13.836 -13.281 -3.098 1 98.81 75 TRP B C 1
ATOM 1663 O O . TRP B 1 75 ? -14.352 -13.508 -2.002 1 98.81 75 TRP B O 1
ATOM 1673 N N . ALA B 1 76 ? -14.141 -12.18 -3.775 1 98.69 76 ALA B N 1
ATOM 1674 C CA . ALA B 1 76 ? -15.164 -11.211 -3.396 1 98.69 76 ALA B CA 1
ATOM 1675 C C . ALA B 1 76 ? -14.977 -10.742 -1.957 1 98.69 76 ALA B C 1
ATOM 1677 O O . ALA B 1 76 ? -15.914 -10.773 -1.157 1 98.69 76 ALA B O 1
ATOM 1678 N N . PRO B 1 77 ? -13.789 -10.367 -1.593 1 98.81 77 PRO B N 1
ATOM 1679 C CA . PRO B 1 77 ? -13.586 -9.805 -0.254 1 98.81 77 PRO B CA 1
ATOM 1680 C C . PRO B 1 77 ? -14.25 -8.445 -0.076 1 98.81 77 PRO B C 1
ATOM 1682 O O . PRO B 1 77 ? -14.672 -7.824 -1.057 1 98.81 77 PRO B O 1
ATOM 1685 N N . THR B 1 78 ? -14.352 -7.949 1.197 1 98.81 78 THR B N 1
ATOM 1686 C CA . THR B 1 78 ? -14.867 -6.605 1.453 1 98.81 78 THR B CA 1
ATOM 1687 C C . THR B 1 78 ? -13.992 -5.555 0.778 1 98.81 78 THR B C 1
ATOM 1689 O O . THR B 1 78 ? -14.5 -4.605 0.178 1 98.81 78 THR B O 1
ATOM 1692 N N . LYS B 1 79 ? -12.641 -5.672 0.88 1 98.88 79 LYS B N 1
ATOM 1693 C CA . LYS B 1 79 ? -11.648 -4.836 0.219 1 98.88 79 LYS B CA 1
ATOM 1694 C C . LYS B 1 79 ? -10.453 -5.664 -0.243 1 98.88 79 LYS B C 1
ATOM 1696 O O . LYS B 1 79 ? -10.305 -6.824 0.151 1 98.88 79 LYS B O 1
ATOM 1701 N N . VAL B 1 80 ? -9.703 -5.113 -1.131 1 98.94 80 VAL B N 1
ATOM 1702 C CA . VAL B 1 80 ? -8.367 -5.617 -1.43 1 98.94 80 VAL B CA 1
ATOM 1703 C C . VAL B 1 80 ? -7.312 -4.672 -0.851 1 98.94 80 VAL B C 1
ATOM 1705 O O . VAL B 1 80 ? -7.293 -3.484 -1.178 1 98.94 80 VAL B O 1
ATOM 1708 N N . GLY B 1 81 ? -6.535 -5.219 0.066 1 98.88 81 GLY B N 1
ATOM 1709 C CA . GLY B 1 81 ? -5.473 -4.441 0.678 1 98.88 81 GLY B CA 1
ATOM 1710 C C . GLY B 1 81 ? -4.207 -4.395 -0.16 1 98.88 81 GLY B C 1
ATOM 1711 O O . GLY B 1 81 ? -3.92 -5.332 -0.908 1 98.88 81 GLY B O 1
ATOM 1712 N N . LEU B 1 82 ? -3.445 -3.357 -0.116 1 98.94 82 LEU B N 1
ATOM 1713 C CA . LEU B 1 82 ? -2.125 -3.158 -0.704 1 98.94 82 LEU B CA 1
ATOM 1714 C C . LEU B 1 82 ? -1.119 -2.713 0.354 1 98.94 82 LEU B C 1
ATOM 1716 O O . LEU B 1 82 ? -1.419 -1.842 1.173 1 98.94 82 LEU B O 1
ATOM 1720 N N . MET B 1 83 ? 0.033 -3.383 0.394 1 98.81 83 MET B N 1
ATOM 1721 C CA . MET B 1 83 ? 1.029 -2.998 1.391 1 98.81 83 MET B CA 1
ATOM 1722 C C . MET B 1 83 ? 2.439 -3.104 0.82 1 98.81 83 MET B C 1
ATOM 1724 O O . MET B 1 83 ? 2.74 -4.027 0.062 1 98.81 83 MET B O 1
ATOM 1728 N N . ILE B 1 84 ? 3.281 -2.213 1.146 1 98.88 84 ILE B N 1
ATOM 1729 C CA . ILE B 1 84 ? 4.723 -2.264 0.936 1 98.88 84 ILE B CA 1
ATOM 1730 C C . ILE B 1 84 ? 5.445 -2.066 2.266 1 98.88 84 ILE B C 1
ATOM 1732 O O . ILE B 1 84 ? 5.316 -1.017 2.902 1 98.88 84 ILE B O 1
ATOM 1736 N N . ALA B 1 85 ? 6.18 -3.055 2.688 1 98.31 85 ALA B N 1
ATOM 1737 C CA . ALA B 1 85 ? 7.047 -2.926 3.855 1 98.31 85 ALA B CA 1
ATOM 1738 C C . ALA B 1 85 ? 8.516 -2.934 3.451 1 98.31 85 ALA B C 1
ATOM 1740 O O . ALA B 1 85 ? 9.219 -1.938 3.629 1 98.31 85 ALA B O 1
ATOM 1741 N N . GLY B 1 86 ? 8.906 -4.086 2.828 1 97.5 86 GLY B N 1
ATOM 1742 C CA . GLY B 1 86 ? 10.234 -4.148 2.232 1 97.5 86 GLY B CA 1
ATOM 1743 C C . GLY B 1 86 ? 11.328 -4.457 3.24 1 97.5 86 GLY B C 1
ATOM 1744 O O . GLY B 1 86 ? 12.508 -4.207 2.98 1 97.5 86 GLY B O 1
ATOM 1745 N N . LEU B 1 87 ? 11.008 -5.012 4.414 1 97.69 87 LEU B N 1
ATOM 1746 C CA . LEU B 1 87 ? 11.992 -5.184 5.477 1 97.69 87 LEU B CA 1
ATOM 1747 C C . LEU B 1 87 ? 12.609 -6.578 5.422 1 97.69 87 LEU B C 1
ATOM 1749 O O . LEU B 1 87 ? 13.766 -6.766 5.812 1 97.69 87 LEU B O 1
ATOM 1753 N N . GLU B 1 88 ? 11.914 -7.555 4.961 1 95 88 GLU B N 1
ATOM 1754 C CA . GLU B 1 88 ? 12.383 -8.938 5.059 1 95 88 GLU B CA 1
ATOM 1755 C C . GLU B 1 88 ? 13.242 -9.312 3.854 1 95 88 GLU B C 1
ATOM 1757 O O . GLU B 1 88 ? 14.273 -9.969 3.998 1 95 88 GLU B O 1
ATOM 1762 N N . VAL B 1 89 ? 12.836 -9.07 2.723 1 96.75 89 VAL B N 1
ATOM 1763 C CA . VAL B 1 89 ? 13.539 -9.336 1.474 1 96.75 89 VAL B CA 1
ATOM 1764 C C . VAL B 1 89 ? 14 -8.016 0.849 1 96.75 89 VAL B C 1
ATOM 1766 O O . VAL B 1 89 ? 13.18 -7.133 0.588 1 96.75 89 VAL B O 1
ATOM 1769 N N . PRO B 1 90 ? 15.305 -7.859 0.708 1 97.5 90 PRO B N 1
ATOM 1770 C CA . PRO B 1 90 ? 15.789 -6.602 0.133 1 97.5 90 PRO B CA 1
ATOM 1771 C C . PRO B 1 90 ? 15.547 -6.508 -1.371 1 97.5 90 PRO B C 1
ATOM 1773 O O . PRO B 1 90 ? 16.484 -6.348 -2.146 1 97.5 90 PRO B O 1
ATOM 1776 N N . HIS B 1 91 ? 14.398 -6.617 -1.746 1 98.75 91 HIS B N 1
ATOM 1777 C CA . HIS B 1 91 ? 13.836 -6.551 -3.088 1 98.75 91 HIS B CA 1
ATOM 1778 C C . HIS B 1 91 ? 12.383 -6.074 -3.055 1 98.75 91 HIS B C 1
ATOM 1780 O O . HIS B 1 91 ? 11.516 -6.766 -2.521 1 98.75 91 HIS B O 1
ATOM 1786 N N . LEU B 1 92 ? 12.203 -4.883 -3.625 1 98.81 92 LEU B N 1
ATOM 1787 C CA . LEU B 1 92 ? 10.891 -4.262 -3.604 1 98.81 92 LEU B CA 1
ATOM 1788 C C . LEU B 1 92 ? 9.805 -5.266 -3.986 1 98.81 92 LEU B C 1
ATOM 1790 O O . LEU B 1 92 ? 9.977 -6.047 -4.926 1 98.81 92 LEU B O 1
ATOM 1794 N N . HIS B 1 93 ? 8.75 -5.312 -3.193 1 98.94 93 HIS B N 1
ATOM 1795 C CA . HIS B 1 93 ? 7.566 -6.102 -3.518 1 98.94 93 HIS B CA 1
ATOM 1796 C C . HIS B 1 93 ? 6.312 -5.48 -2.916 1 98.94 93 HIS B C 1
ATOM 1798 O O . HIS B 1 93 ? 6.352 -4.941 -1.808 1 98.94 93 HIS B O 1
ATOM 1804 N N . ILE B 1 94 ? 5.23 -5.574 -3.66 1 98.94 94 ILE B N 1
ATOM 1805 C CA . ILE B 1 94 ? 3.92 -5.086 -3.244 1 98.94 94 ILE B CA 1
ATOM 1806 C C . ILE B 1 94 ? 3.025 -6.262 -2.865 1 98.94 94 ILE B C 1
ATOM 1808 O O . ILE B 1 94 ? 2.846 -7.191 -3.656 1 98.94 94 ILE B O 1
ATOM 1812 N N . HIS B 1 95 ? 2.529 -6.238 -1.655 1 98.94 95 HIS B N 1
ATOM 1813 C CA . HIS B 1 95 ? 1.579 -7.25 -1.199 1 98.94 95 HIS B CA 1
ATOM 1814 C C . HIS B 1 95 ? 0.153 -6.883 -1.598 1 98.94 95 HIS B C 1
ATOM 1816 O O . HIS B 1 95 ? -0.293 -5.758 -1.362 1 98.94 95 HIS B O 1
ATOM 1822 N N . LEU B 1 96 ? -0.538 -7.801 -2.168 1 98.94 96 LEU B N 1
ATOM 1823 C CA . LEU B 1 96 ? -1.965 -7.68 -2.443 1 98.94 96 LEU B CA 1
ATOM 1824 C C . LEU B 1 96 ? -2.742 -8.82 -1.798 1 98.94 96 LEU B C 1
ATOM 1826 O O . LEU B 1 96 ? -2.408 -9.992 -1.995 1 98.94 96 LEU B O 1
ATOM 1830 N N . ALA B 1 97 ? -3.771 -8.508 -1.041 1 98.94 97 ALA B N 1
ATOM 1831 C CA . ALA B 1 97 ? -4.559 -9.531 -0.356 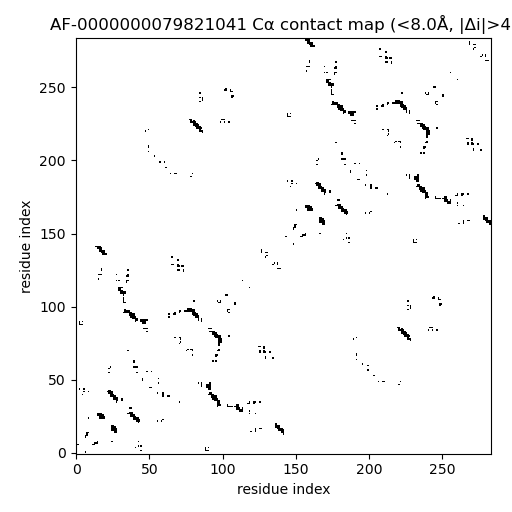1 98.94 97 ALA B CA 1
ATOM 1832 C C . ALA B 1 97 ? -6.008 -9.086 -0.191 1 98.94 97 ALA B C 1
ATOM 1834 O O . ALA B 1 97 ? -6.281 -7.922 0.094 1 98.94 97 ALA B O 1
ATOM 1835 N N . GLY B 1 98 ? -6.961 -10 -0.424 1 98.94 98 GLY B N 1
ATOM 1836 C CA . GLY B 1 98 ? -8.336 -9.734 -0.03 1 98.94 98 GLY B CA 1
ATOM 1837 C C . GLY B 1 98 ? -8.523 -9.68 1.475 1 98.94 98 GLY B C 1
ATOM 1838 O O . GLY B 1 98 ? -8.031 -10.555 2.199 1 98.94 98 GLY B O 1
ATOM 1839 N N . ILE B 1 99 ? -9.273 -8.633 1.917 1 98.88 99 ILE B N 1
ATOM 1840 C CA . ILE B 1 99 ? -9.398 -8.484 3.363 1 98.88 99 ILE B CA 1
ATOM 1841 C C . ILE B 1 99 ? -10.859 -8.219 3.73 1 98.88 99 ILE B C 1
ATOM 1843 O O . ILE B 1 99 ? -11.578 -7.551 2.986 1 98.88 99 ILE B O 1
ATOM 1847 N N . ASP B 1 100 ? -11.242 -8.781 4.891 1 98.62 100 ASP B N 1
ATOM 1848 C CA . ASP B 1 100 ? -12.57 -8.539 5.449 1 98.62 100 ASP B CA 1
ATOM 1849 C C . ASP B 1 100 ? -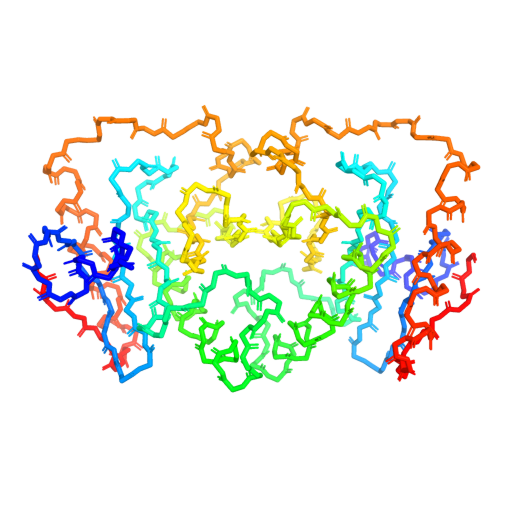12.477 -7.789 6.773 1 98.62 100 ASP B C 1
ATOM 1851 O O . ASP B 1 100 ? -13.461 -7.199 7.23 1 98.62 100 ASP B O 1
ATOM 1855 N N . THR B 1 101 ? -11.367 -7.895 7.43 1 98.19 101 THR B N 1
ATOM 1856 C CA . THR B 1 101 ? -11.062 -7.172 8.656 1 98.19 101 THR B CA 1
ATOM 1857 C C . THR B 1 101 ? -9.672 -6.555 8.594 1 98.19 101 THR B C 1
ATOM 1859 O O . THR B 1 101 ? -8.852 -6.949 7.758 1 98.19 101 THR B O 1
ATOM 1862 N N . LEU B 1 102 ? -9.398 -5.586 9.422 1 97.12 102 LEU B N 1
ATOM 1863 C CA . LEU B 1 102 ? -8.078 -4.977 9.461 1 97.12 102 LEU B CA 1
ATOM 1864 C C . LEU B 1 102 ? -7.012 -6.012 9.812 1 97.12 102 LEU B C 1
ATOM 1866 O O . LEU B 1 102 ? -5.879 -5.934 9.328 1 97.12 102 LEU B O 1
ATOM 1870 N N . GLU B 1 103 ? -7.402 -6.941 10.641 1 96.12 103 GLU B N 1
ATOM 1871 C CA . GLU B 1 103 ? -6.48 -7.98 11.094 1 96.12 103 GLU B CA 1
ATOM 1872 C C . GLU B 1 103 ? -6 -8.844 9.93 1 96.12 103 GLU B C 1
ATOM 1874 O O . GLU B 1 103 ? -4.91 -9.414 9.984 1 96.12 103 GLU B O 1
ATOM 1879 N N . ASP B 1 104 ? -6.789 -8.938 8.898 1 97.94 104 ASP B N 1
ATOM 1880 C CA . ASP B 1 104 ? -6.391 -9.711 7.727 1 97.94 104 ASP B CA 1
ATOM 1881 C C . ASP B 1 104 ? -5.152 -9.102 7.066 1 97.94 104 ASP B C 1
ATOM 1883 O O . ASP B 1 104 ? -4.422 -9.797 6.355 1 97.94 104 ASP B O 1
ATOM 1887 N N . LEU B 1 105 ? -4.945 -7.812 7.277 1 97.81 105 LEU B N 1
ATOM 1888 C CA . LEU B 1 105 ? -3.809 -7.098 6.703 1 97.81 105 LEU B CA 1
ATOM 1889 C C . LEU B 1 105 ? -2.717 -6.887 7.742 1 97.81 105 LEU B C 1
ATOM 1891 O O . LEU B 1 105 ? -2.357 -5.75 8.055 1 97.81 105 LEU B O 1
ATOM 1895 N N . SER B 1 106 ? -2.318 -7.984 8.359 1 97.75 106 SER B N 1
ATOM 1896 C CA . SER B 1 106 ? -1.289 -7.965 9.391 1 97.75 106 SER B CA 1
ATOM 1897 C C . SER B 1 106 ? -0.282 -9.094 9.188 1 97.75 106 SER B C 1
ATOM 1899 O O . SER B 1 106 ? -0.659 -10.266 9.133 1 97.75 106 SER B O 1
ATOM 1901 N N . PHE B 1 107 ? 0.982 -8.727 9.203 1 96.88 107 PHE B N 1
ATOM 1902 C CA . PHE B 1 107 ? 2.023 -9.734 9.008 1 96.88 107 PHE B CA 1
ATOM 1903 C C . PHE B 1 107 ? 2.07 -10.695 10.188 1 96.88 107 PHE B C 1
ATOM 1905 O O . PHE B 1 107 ? 2.678 -11.766 10.102 1 96.88 107 PHE B O 1
ATOM 1912 N N . ALA B 1 108 ? 1.437 -10.312 11.258 1 95 108 ALA B N 1
ATOM 1913 C CA . ALA B 1 108 ? 1.384 -11.172 12.438 1 95 108 ALA B CA 1
ATOM 1914 C C . ALA B 1 108 ? 0.438 -12.352 12.211 1 95 108 ALA B C 1
ATOM 1916 O O . ALA B 1 108 ? 0.461 -13.32 12.969 1 95 108 ALA B O 1
ATOM 1917 N N . ASN B 1 109 ? -0.323 -12.312 11.148 1 95.75 109 ASN B N 1
ATOM 1918 C CA . ASN B 1 109 ? -1.396 -13.289 10.992 1 95.75 109 ASN B CA 1
ATOM 1919 C C . ASN B 1 109 ? -1.215 -14.125 9.727 1 95.75 109 ASN B C 1
ATOM 1921 O O . ASN B 1 109 ? -2.189 -14.633 9.172 1 95.75 109 ASN B O 1
ATOM 1925 N N . VAL B 1 110 ? -0.076 -14.289 9.234 1 96.5 110 VAL B N 1
ATOM 1926 C CA . VAL B 1 110 ? 0.168 -15.102 8.047 1 96.5 110 VAL B CA 1
ATOM 1927 C C . VAL B 1 110 ? -0.054 -16.578 8.367 1 96.5 110 VAL B C 1
ATOM 1929 O O . VAL B 1 110 ? -0 -16.984 9.531 1 96.5 110 VAL B O 1
ATOM 1932 N N . ASP B 1 111 ? -0.356 -17.359 7.402 1 97.19 111 ASP B N 1
ATOM 1933 C CA . ASP B 1 111 ? -0.336 -18.812 7.477 1 97.19 111 ASP B CA 1
ATOM 1934 C C . ASP B 1 111 ? 1.033 -19.375 7.086 1 97.19 111 ASP B C 1
ATOM 1936 O O . ASP B 1 111 ? 1.39 -19.391 5.906 1 97.19 111 ASP B O 1
ATOM 1940 N N . PRO B 1 112 ? 1.745 -19.906 7.98 1 95.38 112 PRO B N 1
ATOM 1941 C CA . PRO B 1 112 ? 3.113 -20.344 7.68 1 95.38 112 PRO B CA 1
ATOM 1942 C C . PRO B 1 112 ? 3.164 -21.688 6.98 1 95.38 112 PRO B C 1
ATOM 1944 O O . PRO B 1 112 ? 4.23 -22.125 6.527 1 95.38 112 PRO B O 1
ATOM 1947 N N . ALA B 1 113 ? 2.061 -22.328 6.941 1 96.88 113 ALA B N 1
ATOM 1948 C CA . ALA B 1 113 ? 2.012 -23.641 6.305 1 96.88 113 ALA B CA 1
ATOM 1949 C C . ALA B 1 113 ? 0.697 -23.844 5.555 1 96.88 113 ALA B C 1
ATOM 1951 O O . ALA B 1 113 ? -0.102 -24.719 5.906 1 96.88 113 ALA B O 1
ATOM 1952 N N . PRO B 1 114 ? 0.424 -23.172 4.512 1 95.94 114 PRO B N 1
ATOM 1953 C CA . PRO B 1 114 ? -0.855 -23.219 3.799 1 95.94 114 PRO B CA 1
ATOM 1954 C C . PRO B 1 114 ? -1.07 -24.547 3.068 1 95.94 114 PRO B C 1
ATOM 1956 O O . PRO B 1 114 ? -2.209 -24.906 2.766 1 95.94 114 PRO B O 1
ATOM 1959 N N . GLY B 1 115 ? -0.072 -25.359 2.799 1 96.56 115 GLY B N 1
ATOM 1960 C CA . GLY B 1 115 ? -0.116 -26.578 1.992 1 96.56 115 GLY B CA 1
ATOM 1961 C C . GLY B 1 115 ? -0.034 -26.297 0.502 1 96.56 115 GLY B C 1
ATOM 1962 O O . GLY B 1 115 ? -0.604 -25.312 0.013 1 96.56 115 GLY B O 1
ATOM 1963 N N . ALA B 1 116 ? 0.633 -27.188 -0.203 1 96.81 116 ALA B N 1
ATOM 1964 C CA . ALA B 1 116 ? 0.881 -27.016 -1.633 1 96.81 116 ALA B CA 1
ATOM 1965 C C . ALA B 1 116 ? -0.428 -27 -2.418 1 96.81 116 ALA B C 1
ATOM 1967 O O . ALA B 1 116 ? -0.582 -26.219 -3.359 1 96.81 116 ALA B O 1
ATOM 1968 N N . GLU B 1 117 ? -1.318 -27.812 -2.027 1 97.62 117 GLU B N 1
ATOM 1969 C CA . GLU B 1 117 ? -2.59 -27.906 -2.74 1 97.62 117 GLU B CA 1
ATOM 1970 C C . GLU B 1 117 ? -3.371 -26.609 -2.646 1 97.62 117 GLU B C 1
ATOM 1972 O O . GLU B 1 117 ? -3.951 -26.156 -3.635 1 97.62 117 GLU B O 1
ATOM 1977 N N . ALA B 1 118 ? -3.42 -26.047 -1.478 1 97.75 118 ALA B N 1
ATOM 1978 C CA . ALA B 1 118 ? -4.133 -24.797 -1.278 1 97.75 118 ALA B CA 1
ATOM 1979 C C . ALA B 1 118 ? -3.508 -23.672 -2.104 1 97.75 118 ALA B C 1
ATOM 1981 O O . ALA B 1 118 ? -4.219 -22.859 -2.688 1 97.75 118 ALA B O 1
ATOM 1982 N N . LEU B 1 119 ? -2.178 -23.656 -2.139 1 98.12 119 LEU B N 1
ATOM 1983 C CA . LEU B 1 119 ? -1.475 -22.656 -2.924 1 98.12 119 LEU B CA 1
ATOM 1984 C C . LEU B 1 119 ? -1.722 -22.859 -4.414 1 98.12 119 LEU B C 1
ATOM 1986 O O . LEU B 1 119 ? -1.919 -21.891 -5.152 1 98.12 119 LEU B O 1
ATOM 1990 N N . ASP B 1 120 ? -1.72 -24.094 -4.844 1 98.12 120 ASP B N 1
ATOM 1991 C CA . ASP B 1 120 ? -1.972 -24.406 -6.246 1 98.12 120 ASP B CA 1
ATOM 1992 C C . ASP B 1 120 ? -3.385 -24 -6.656 1 98.12 120 ASP B C 1
ATOM 1994 O O . ASP B 1 120 ? -3.588 -23.453 -7.746 1 98.12 120 ASP B O 1
ATOM 1998 N N . GLU B 1 121 ? -4.305 -24.266 -5.789 1 98.38 121 GLU B N 1
ATOM 1999 C CA . GLU B 1 121 ? -5.695 -23.906 -6.062 1 98.38 121 GLU B CA 1
ATOM 2000 C C . GLU B 1 121 ? -5.867 -22.391 -6.145 1 98.38 121 GLU B C 1
ATOM 2002 O O . GLU B 1 121 ? -6.574 -21.891 -7.02 1 98.38 121 GLU B O 1
ATOM 2007 N N . ALA B 1 122 ? -5.297 -21.703 -5.195 1 98.62 122 ALA B N 1
ATOM 2008 C CA . ALA B 1 122 ? -5.367 -20.234 -5.211 1 98.62 122 ALA B CA 1
ATOM 2009 C C . ALA B 1 122 ? -4.734 -19.672 -6.477 1 98.62 122 ALA B C 1
ATOM 2011 O O . ALA B 1 122 ? -5.27 -18.75 -7.082 1 98.62 122 ALA B O 1
ATOM 2012 N N . CYS B 1 123 ? -3.617 -20.234 -6.848 1 98.69 1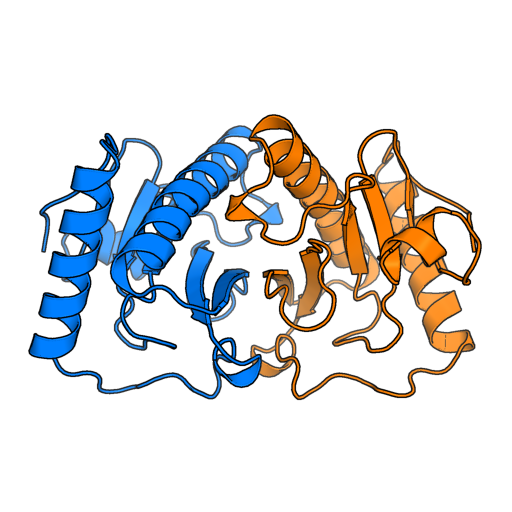23 CYS B N 1
ATOM 2013 C CA . CYS B 1 123 ? -2.914 -19.797 -8.055 1 98.69 123 CYS B CA 1
ATOM 2014 C C . CYS B 1 123 ? -3.787 -19.984 -9.289 1 98.69 123 CYS B C 1
ATOM 2016 O O . CYS B 1 123 ? -3.916 -19.078 -10.102 1 98.69 123 CYS B O 1
ATOM 2018 N N . ALA B 1 124 ? -4.344 -21.156 -9.406 1 98.75 124 ALA B N 1
ATOM 2019 C CA . ALA B 1 124 ? -5.207 -21.453 -10.547 1 98.75 124 ALA B CA 1
ATOM 2020 C C . ALA B 1 124 ? -6.418 -20.531 -10.578 1 98.75 124 ALA B C 1
ATOM 2022 O O . ALA B 1 124 ? -6.816 -20.047 -11.648 1 98.75 124 ALA B O 1
ATOM 2023 N N . ARG B 1 125 ? -6.977 -20.328 -9.422 1 98.75 125 ARG B N 1
ATOM 2024 C CA . ARG B 1 125 ? -8.148 -19.453 -9.312 1 98.75 125 ARG B CA 1
ATOM 2025 C C . ARG B 1 125 ? -7.812 -18.031 -9.727 1 98.75 125 ARG B C 1
ATOM 2027 O O . ARG B 1 125 ? -8.594 -17.391 -10.438 1 98.75 125 ARG B O 1
ATOM 2034 N N . LEU B 1 126 ? -6.715 -17.531 -9.305 1 98.75 126 LEU B N 1
ATOM 2035 C CA . LEU B 1 126 ? -6.285 -16.188 -9.633 1 98.75 126 LEU B CA 1
ATOM 2036 C C . LEU B 1 126 ? -5.973 -16.062 -11.125 1 98.75 126 LEU B C 1
ATOM 2038 O O . LEU B 1 126 ? -6.34 -15.07 -11.758 1 98.75 126 LEU B O 1
ATOM 2042 N N . ARG B 1 127 ? -5.297 -17.047 -11.719 1 98.81 127 ARG B N 1
ATOM 2043 C CA . ARG B 1 127 ? -5.023 -17.062 -13.156 1 98.81 127 ARG B CA 1
ATOM 2044 C C . ARG B 1 127 ? -6.32 -17.031 -13.961 1 98.81 127 ARG B C 1
ATOM 2046 O O . ARG B 1 127 ? -6.422 -16.297 -14.953 1 98.81 127 ARG B O 1
ATOM 2053 N N . ALA B 1 128 ? -7.246 -17.828 -13.516 1 98.81 128 ALA B N 1
ATOM 2054 C CA . ALA B 1 128 ? -8.539 -17.859 -14.195 1 98.81 128 ALA B CA 1
ATOM 2055 C C . ALA B 1 128 ? -9.211 -16.5 -14.156 1 98.81 128 ALA B C 1
ATOM 2057 O O . ALA B 1 128 ? -9.758 -16.031 -15.156 1 98.81 128 ALA B O 1
ATOM 2058 N N . ALA B 1 129 ? -9.195 -15.867 -12.992 1 98.81 129 ALA B N 1
ATOM 2059 C CA . ALA B 1 129 ? -9.781 -14.539 -12.852 1 98.81 129 ALA B CA 1
ATOM 2060 C C . ALA B 1 129 ? -9.078 -13.531 -13.75 1 98.81 129 ALA B C 1
ATOM 2062 O O . ALA B 1 129 ? -9.727 -12.672 -14.359 1 98.81 129 ALA B O 1
ATOM 2063 N N . LEU B 1 130 ? -7.781 -13.586 -13.852 1 98.81 130 LEU B N 1
ATOM 2064 C CA . LEU B 1 130 ? -7.008 -12.695 -14.703 1 98.81 130 LEU B CA 1
ATOM 2065 C C . LEU B 1 130 ? -7.371 -12.891 -16.172 1 98.81 130 LEU B C 1
ATOM 2067 O O . LEU B 1 130 ? -7.5 -11.922 -16.922 1 98.81 130 LEU B O 1
ATOM 2071 N N . ARG B 1 131 ? -7.508 -14.117 -16.547 1 98.62 131 ARG B N 1
ATOM 2072 C CA . ARG B 1 131 ? -7.898 -14.414 -17.922 1 98.62 131 ARG B CA 1
ATOM 2073 C C . ARG B 1 131 ? -9.297 -13.883 -18.203 1 98.62 131 ARG B C 1
ATOM 2075 O O . ARG B 1 131 ? -9.547 -13.344 -19.281 1 98.62 131 ARG B O 1
ATOM 2082 N N . ASP B 1 132 ? -10.188 -14.078 -17.266 1 98.44 132 ASP B N 1
ATOM 2083 C CA . ASP B 1 132 ? -11.555 -13.578 -17.422 1 98.44 132 ASP B CA 1
ATOM 2084 C C . ASP B 1 132 ? -11.562 -12.062 -17.594 1 98.44 132 ASP B C 1
ATOM 2086 O O . ASP B 1 132 ? -12.453 -11.516 -18.234 1 98.44 132 ASP B O 1
ATOM 2090 N N . LEU B 1 133 ? -10.586 -11.414 -17.016 1 98 133 LEU B N 1
ATOM 2091 C CA . LEU B 1 133 ? -10.477 -9.961 -17.109 1 98 133 LEU B CA 1
ATOM 2092 C C . LEU B 1 133 ? -9.711 -9.555 -18.359 1 98 133 LEU B C 1
ATOM 2094 O O . LEU B 1 133 ? -9.398 -8.375 -18.547 1 98 133 LEU B O 1
ATOM 2098 N N . ASP B 1 134 ? -9.305 -10.5 -19.188 1 97.69 134 ASP B N 1
ATOM 2099 C CA . ASP B 1 134 ? -8.555 -10.289 -20.422 1 97.69 134 ASP B CA 1
ATOM 2100 C C . ASP B 1 134 ? -7.219 -9.602 -20.141 1 97.69 134 ASP B C 1
ATOM 2102 O O . ASP B 1 134 ? -6.809 -8.703 -20.891 1 97.69 134 ASP B O 1
ATOM 2106 N N . ALA B 1 135 ? -6.668 -10.016 -19 1 97.06 135 ALA B N 1
ATOM 2107 C CA . ALA B 1 135 ? -5.371 -9.445 -18.656 1 97.06 135 ALA B CA 1
ATOM 2108 C C . ALA B 1 135 ? -4.266 -9.992 -19.547 1 97.06 135 ALA B C 1
ATOM 2110 O O . ALA B 1 135 ? -4.227 -11.188 -19.828 1 97.06 135 ALA B O 1
ATOM 2111 N N . GLY B 1 136 ? -3.361 -9.141 -19.953 1 95.19 136 GLY B N 1
ATOM 2112 C CA . GLY B 1 136 ? -2.373 -9.508 -20.953 1 95.19 136 GLY B CA 1
ATOM 2113 C C . GLY B 1 136 ? -1.135 -10.148 -20.359 1 95.19 136 GLY B C 1
ATOM 2114 O O . GLY B 1 136 ? -0.332 -10.742 -21.094 1 95.19 136 GLY B O 1
ATOM 2115 N N . GLY B 1 137 ? -0.943 -10.188 -19.125 1 96.88 137 GLY B N 1
ATOM 2116 C CA . GLY B 1 137 ? 0.308 -10.633 -18.531 1 96.88 137 GLY B CA 1
ATOM 2117 C C . GLY B 1 137 ? 0.176 -11.93 -17.766 1 96.88 137 GLY B C 1
ATOM 2118 O O . GLY B 1 137 ? 1.052 -12.281 -16.969 1 96.88 137 GLY B O 1
ATOM 2119 N N . VAL B 1 138 ? -0.901 -12.641 -17.969 1 98 138 VAL B N 1
ATOM 2120 C CA . VAL B 1 138 ? -1.131 -13.859 -17.203 1 98 138 VAL B CA 1
ATOM 2121 C C . VAL B 1 138 ? -0.008 -14.859 -17.469 1 98 138 VAL B C 1
ATOM 2123 O O . VAL B 1 138 ? 0.401 -15.055 -18.609 1 98 138 VAL B O 1
ATOM 2126 N N . SER B 1 139 ? 0.478 -15.398 -16.406 1 96.38 139 SER B N 1
ATOM 2127 C CA . SER B 1 139 ? 1.529 -16.406 -16.484 1 96.38 139 SER B CA 1
ATOM 2128 C C . SER B 1 139 ? 0.996 -17.797 -16.141 1 96.38 139 SER B C 1
ATOM 2130 O O . SER B 1 139 ? 0.109 -17.938 -15.297 1 96.38 139 SER B O 1
ATOM 2132 N N . ASP B 1 140 ? 1.6 -18.828 -16.734 1 91.81 140 ASP B N 1
ATOM 2133 C CA . ASP B 1 140 ? 1.301 -20.203 -16.375 1 91.81 140 ASP B CA 1
ATOM 2134 C C . ASP B 1 140 ? 2.518 -20.891 -15.75 1 91.81 140 ASP B C 1
ATOM 2136 O O . ASP B 1 140 ? 2.51 -22.094 -15.531 1 91.81 140 ASP B O 1
ATOM 2140 N N . ARG B 1 141 ? 3.492 -20.078 -15.492 1 93.56 141 ARG B N 1
ATOM 2141 C CA . ARG B 1 141 ? 4.715 -20.625 -14.906 1 93.56 141 ARG B CA 1
ATOM 2142 C C . ARG B 1 141 ? 4.496 -21.031 -13.453 1 93.56 141 ARG B C 1
ATOM 2144 O O . ARG B 1 141 ? 4.008 -20.219 -12.648 1 93.56 141 ARG B O 1
ATOM 2151 N N . GLY B 1 142 ? 4.988 -22.266 -13.141 1 87.38 142 GLY B N 1
ATOM 2152 C CA . GLY B 1 142 ? 4.844 -22.781 -11.781 1 87.38 142 GLY B CA 1
ATOM 2153 C C . GLY B 1 142 ? 3.516 -23.469 -11.547 1 87.38 142 GLY B C 1
ATOM 2154 O O . GLY B 1 142 ? 2.568 -23.281 -12.312 1 87.38 142 GLY B O 1
#

Solvent-accessible surface area (backbone atoms only — not comparable to full-atom values): 15250 Å² total; per-residue (Å²): 130,83,46,74,64,52,33,32,74,73,61,78,36,87,51,44,33,39,30,47,59,98,59,33,37,24,28,50,53,74,52,28,49,32,88,63,17,29,35,42,32,53,69,63,89,39,39,52,72,86,73,46,53,69,71,56,50,51,50,52,52,51,53,49,46,54,53,43,50,15,46,41,70,60,67,61,42,81,32,62,28,39,37,32,60,47,80,86,49,78,41,33,42,38,40,37,31,52,23,81,49,74,67,45,68,27,86,89,51,41,37,81,73,67,49,70,66,55,51,51,50,31,44,52,46,41,35,51,30,31,54,74,67,66,48,89,34,67,33,79,50,99,129,82,48,73,63,51,33,32,74,72,60,78,36,87,51,45,33,37,30,48,58,98,60,34,37,24,28,50,54,76,52,27,49,32,87,60,18,30,33,42,31,52,69,62,88,39,39,52,72,85,73,47,54,68,70,55,51,53,50,52,51,51,52,47,47,56,53,44,52,15,47,40,70,60,66,61,43,81,31,61,28,40,37,32,60,46,81,86,50,78,42,32,42,37,40,36,29,52,24,83,47,74,68,46,66,27,86,90,50,41,36,82,71,66,52,69,65,54,52,50,50,32,44,51,46,41,35,51,31,30,53,74,67,68,49,88,35,66,32,78,49,100

Secondary structure (DSSP, 8-state):
---HHHHHHHTSS---EEEE-SSEEEEE-SS-SSTT-EEEEESS--SSGGGS-HHHHHHHHHHHHHHHHHHHHHH--SEEEEEE--SSSSS--EEEEEESSGGGG-GGG--S---HHHHHHHHHHHHHHHHHTT-TTB----/---HHHHHHHTSS---EEEE-SSEEEEE-SS-SSTT-EEEEESS--SSGGGS-HHHHHHHHHHHHHHHHHHHHHH--SEEEEEE--SSSSS--EEEEEESSGGGG-GGG--S---HHHHHHHHHHHHHHHHHTT-TTB----

Organism: NCBI:txid1608957

Nearest PDB structures (foldseek):
  3p0t-assembly1_B  TM=9.697E-01  e=4.076E-16  Mycobacterium avium subsp. paratuberculosis K-10
  7mqw-assembly1_B  TM=9.532E-01  e=8.622E-16  Mycolicibacterium smegmatis
  3lb5-assembly1_B  TM=8.516E-01  e=1.041E-09  Bartonella henselae
  3lb5-assembly2_D  TM=8.514E-01  e=1.041E-09  Bartonella henselae
  2oik-assembly2_D  TM=7.617E-01  e=6.248E-07  Methylobacillus flagellatus KT

Radius of gyration: 18.43 Å; Cα contacts (8 Å, |Δi|>4): 581; chains: 2; bounding box: 48×53×43 Å

Sequence (284 aa):
MPTLFTKIIEGDLPGRFVWEDDVCVAFLTINPLTPGHTLVVPREEVDHWLDAPAALRSHLFEVSHTIGRAIEAAWAPTKVGLMIAGLEVPHLHIHLAGIDTLEDLSFANVDPAPGAEALDEACARLRAALRDLDAGGVSDRGMPTLFTKIIEGDLPGRFVWEDDVCVAFLTINPLTPGHTLVVPREEVDHWLDAPAALRSHLFEVSHTIGRAIEAAWAPTKVGLMIAGLEVPHLHIHLAGIDTLEDLSFANVDPAPGAEALDEACARLRAALRDLDAGGVSDRG